Protein AF-A0A7S0KTK5-F1 (afdb_monomer)

InterPro domains:
  IPR011124 Zinc finger, CW-type [PF07496] (136-182)
  IPR011124 Zinc finger, CW-type [PS51050] (130-185)

Solvent-accessible surface area (backbone atoms only — not comparable to full-atom values): 16749 Å² total; per-residue (Å²): 133,89,77,90,85,87,87,89,84,83,90,84,90,80,82,86,79,80,79,78,78,79,83,75,78,86,77,76,83,81,70,89,66,76,78,82,83,73,85,75,95,77,82,82,89,86,84,88,82,85,88,84,92,83,88,90,84,85,90,85,88,86,90,82,88,86,80,90,82,85,91,82,82,88,77,86,80,80,80,77,79,76,81,81,74,80,76,79,74,75,75,79,78,74,73,97,71,73,81,73,75,75,76,82,78,50,70,66,56,54,51,50,43,58,69,69,52,69,98,60,87,64,39,32,91,79,52,35,73,60,24,52,52,46,37,75,46,59,21,65,49,93,89,57,59,46,58,40,81,42,35,30,78,55,53,78,64,65,46,100,86,59,86,46,45,33,70,74,45,85,52,82,80,44,25,39,79,85,39,68,62,89,64,57,68,74,56,49,53,51,36,54,52,44,18,51,54,47,51,52,54,50,53,54,49,51,51,51,53,52,53,50,54,50,52,57,48,51,51,52,52,53,52,50,51,52,53,51,49,52,53,35,51,54,32,46,75,70,74,40,79,61,73,77,83,132

Secondary structure (DSSP, 8-state):
-------------------PPPPPPP--------------S-------------------------------------------PPPP-PPPPP-----PPPPPPPHHHHHHHHHTS-SS---TTTTGGGGGGEEEEE---TTT--EEEEEHHHHTT--TTS---GGG---TTS-STTSPPSS-HHHHHHHHHHHHHHHHHHHHHHHHHHHHHHHHHHHHHHHHHHHHHHHHHHHHHTTPPPPPP-

Nearest PDB structures (foldseek):
  5yvx-assembly1_A  TM=9.697E-01  e=9.027E-05  Arabidopsis thaliana
  4z0o-assembly1_A-2  TM=8.965E-01  e=3.621E-04  Homo sapiens
  4o62-assembly1_B  TM=8.419E-01  e=4.108E-04  Homo sapiens
  4o62-assembly1_C  TM=8.448E-01  e=1.128E-03  Homo sapiens

Foldseek 3Di:
DDDDDDDDDDDDDDDPDDDDDDDDDDDDDPLLLPPPDDDDPDDDDDDDDDDDDDDDDDDDDDDDDDDDDDDDDDDDDPDDDDPDDPDPDDDPPDPPDDPPLPPDDDPVNQVVLLVPDDPAQDACVPCNLVNLQKGWDFQPPPVARAIDIGGSVVSSVPDPVDGDHLCVDPPPQRSHSPRDHRDDPVVNVNRSVSSVVRVVVVVVVVVVVVVVVVVVVVVVVVVVVVVLVVVQVVCVVVVHHGDDDD

pLDDT: mean 70.88, std 27.54, range [27.44, 98.56]

Sequence (246 aa):
EVAEDVGVASSGGVGVHRVDPPLAPGRLRDLHVLPRWTLDENDGLAAGDGAVGRPAAAFGAGATDASSFAPARDAPIDAFPLPLASDPSPPPASDPALCPPPPPLTVEEVDAAWAAMSARPMDASIDGLLAASESWVACDDASCGKWRRVPAVVALRISDAEPWFCSHSRDVRHDSCAAPQELCDDEIDRRVNAAAALQLRAAIEEGKIKRKRELDKAYRERKKARLAKERREARIAAGLPPDSPP

Mean predicted aligned error: 18.82 Å

Radius of gyration: 36.71 Å; Cα contacts (8 Å, |Δi|>4): 133; chains: 1; bounding box: 95×58×138 Å

Structure (mmCIF, N/CA/C/O backbone):
data_AF-A0A7S0KTK5-F1
#
_entry.id   AF-A0A7S0KTK5-F1
#
loop_
_atom_site.group_PDB
_atom_site.id
_atom_site.type_symbol
_atom_site.label_atom_id
_atom_site.label_alt_id
_atom_site.label_comp_id
_atom_site.label_asym_id
_atom_site.label_entity_id
_atom_site.label_seq_id
_atom_site.pdbx_PDB_ins_code
_atom_site.Cartn_x
_atom_site.Cartn_y
_atom_site.Cartn_z
_atom_site.occupancy
_atom_site.B_iso_or_equiv
_atom_site.auth_seq_id
_atom_site.auth_comp_id
_atom_site.auth_asym_id
_atom_site.auth_atom_id
_atom_site.pdbx_PDB_model_num
ATOM 1 N N . GLU A 1 1 ? -41.070 20.881 85.276 1.00 36.38 1 GLU A N 1
ATOM 2 C CA . GLU A 1 1 ? -39.596 20.902 85.323 1.00 36.38 1 GLU A CA 1
ATOM 3 C C . GLU A 1 1 ? -39.086 21.135 83.906 1.00 36.38 1 GLU A C 1
ATOM 5 O O . GLU A 1 1 ? -39.525 20.409 83.029 1.00 36.38 1 GLU A O 1
ATOM 10 N N . VAL A 1 2 ? -38.582 22.353 83.649 1.00 39.88 2 VAL A N 1
ATOM 11 C CA . VAL A 1 2 ? -37.204 22.668 83.173 1.00 39.88 2 VAL A CA 1
ATOM 12 C C . VAL A 1 2 ? -36.969 22.193 81.726 1.00 39.88 2 VAL A C 1
ATOM 14 O O . VAL A 1 2 ? -37.132 21.014 81.464 1.00 39.88 2 VAL A O 1
ATOM 17 N N . ALA A 1 3 ? -36.554 22.963 80.721 1.00 38.00 3 ALA A N 1
ATOM 18 C CA . ALA A 1 3 ? -36.285 24.379 80.457 1.00 38.00 3 ALA A CA 1
ATOM 19 C C . ALA A 1 3 ? -36.037 24.490 78.926 1.00 38.00 3 ALA A C 1
ATOM 21 O O . ALA A 1 3 ? -35.661 23.481 78.340 1.00 38.00 3 ALA A O 1
ATOM 22 N N . GLU A 1 4 ? -36.238 25.690 78.354 1.00 39.09 4 GLU A N 1
ATOM 23 C CA . GLU A 1 4 ? -35.404 26.359 77.314 1.00 39.09 4 GLU A CA 1
ATOM 24 C C . GLU A 1 4 ? -35.136 25.622 75.965 1.00 39.09 4 GLU A C 1
ATOM 26 O O . GLU A 1 4 ? -35.014 24.412 75.890 1.00 39.09 4 GLU A O 1
ATOM 31 N N . ASP A 1 5 ? -35.057 26.238 74.786 1.00 40.06 5 ASP A N 1
ATOM 32 C CA . ASP A 1 5 ? -34.687 27.599 74.406 1.00 40.06 5 ASP A CA 1
ATOM 33 C C . ASP A 1 5 ? -35.164 27.901 72.964 1.00 40.06 5 ASP A C 1
ATOM 35 O O . ASP A 1 5 ? -35.400 26.996 72.156 1.00 40.06 5 ASP A O 1
ATOM 39 N N . VAL A 1 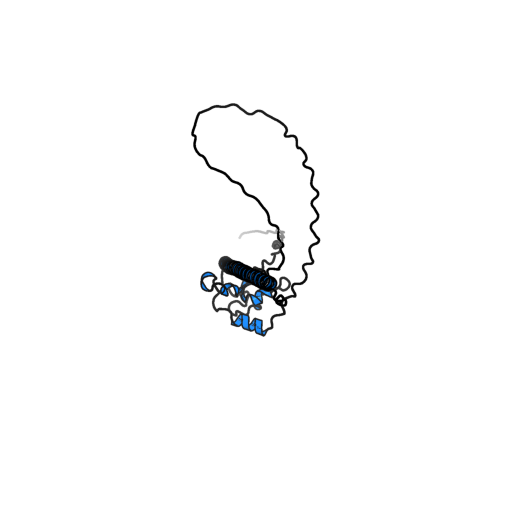6 ? -35.292 29.188 72.644 1.00 43.84 6 VAL A N 1
ATOM 40 C CA . VAL A 1 6 ? -35.653 29.755 71.335 1.00 43.84 6 VAL A CA 1
ATOM 41 C C . VAL A 1 6 ? -34.376 30.102 70.564 1.00 43.84 6 VAL A C 1
ATOM 43 O O . VAL A 1 6 ? -33.511 30.775 71.103 1.00 43.84 6 VAL A O 1
ATOM 46 N N . GLY A 1 7 ? -34.290 29.774 69.268 1.00 33.12 7 GLY A N 1
ATOM 47 C CA . GLY A 1 7 ? -33.161 30.209 68.433 1.00 33.12 7 GLY A CA 1
ATOM 48 C C . GLY A 1 7 ? -33.488 30.321 66.944 1.00 33.12 7 GLY A C 1
ATOM 49 O O . GLY A 1 7 ? -33.607 29.321 66.245 1.00 33.12 7 GLY A O 1
ATOM 50 N N . VAL A 1 8 ? -33.601 31.561 66.463 1.00 39.66 8 VAL A N 1
ATOM 51 C CA . VAL A 1 8 ? -33.711 31.974 65.052 1.00 39.66 8 VAL A CA 1
ATOM 52 C C . VAL A 1 8 ? -32.328 32.389 64.527 1.00 39.66 8 VAL A C 1
ATOM 54 O O . VAL A 1 8 ? -31.667 33.186 65.181 1.00 39.66 8 VAL A O 1
ATOM 57 N N . ALA A 1 9 ? -31.941 31.937 63.324 1.00 34.75 9 ALA A N 1
ATOM 58 C CA . ALA A 1 9 ? -31.014 32.595 62.373 1.00 34.75 9 ALA A CA 1
ATOM 59 C C . ALA A 1 9 ? -31.052 31.794 61.047 1.00 34.75 9 ALA A C 1
ATOM 61 O O . ALA A 1 9 ? -30.827 30.592 61.058 1.00 34.75 9 ALA A O 1
ATOM 62 N N . SER A 1 10 ? -31.598 32.283 59.931 1.00 31.16 10 SER A N 1
ATOM 63 C CA . SER A 1 10 ? -31.122 33.296 58.970 1.00 31.16 10 SER A CA 1
ATOM 64 C C . SER A 1 10 ? -29.873 32.924 58.148 1.00 31.16 10 SER A C 1
ATOM 66 O O . SER A 1 10 ? -28.764 32.867 58.667 1.00 31.16 10 SER A O 1
ATOM 68 N N . SER A 1 11 ? -30.095 32.898 56.822 1.00 32.22 11 SER A N 1
ATOM 69 C CA . SER A 1 11 ? -29.200 33.261 55.699 1.00 32.22 11 SER A CA 1
ATOM 70 C C . SER A 1 11 ? -27.989 32.384 55.333 1.00 32.22 11 SER A C 1
ATOM 72 O O . SER A 1 11 ? -27.085 32.171 56.128 1.00 32.22 11 SER A O 1
ATOM 74 N N . GLY A 1 12 ? -27.908 32.021 54.043 1.00 28.69 12 GLY A N 1
ATOM 75 C CA . GLY A 1 12 ? -26.659 31.608 53.391 1.00 28.69 12 GLY A CA 1
ATOM 76 C C . GLY A 1 12 ? -26.862 30.820 52.096 1.00 28.69 12 GLY A C 1
ATOM 77 O O . GLY A 1 12 ? -26.849 29.596 52.114 1.00 28.69 12 GLY A O 1
ATOM 78 N N . GLY A 1 13 ? -27.051 31.512 50.969 1.00 31.92 13 GLY A N 1
ATOM 79 C CA . GLY A 1 13 ? -26.968 30.904 49.640 1.00 31.92 13 GLY A CA 1
ATOM 80 C C . GLY A 1 13 ? -25.515 30.712 49.196 1.00 31.92 13 GLY A C 1
ATOM 81 O O . GLY A 1 13 ? -24.699 31.607 49.385 1.00 31.92 13 GLY A O 1
ATOM 82 N N . VAL A 1 14 ? -25.218 29.569 48.573 1.00 32.88 14 VAL A N 1
ATOM 83 C CA . VAL A 1 14 ? -24.014 29.295 47.765 1.00 32.88 14 VAL A CA 1
ATOM 84 C C . VAL A 1 14 ? -24.488 28.299 46.694 1.00 32.88 14 VAL A C 1
ATOM 86 O O . VAL A 1 14 ? -24.950 27.215 47.022 1.00 32.88 14 VAL A O 1
ATOM 89 N N . GLY A 1 15 ? -24.653 28.673 45.426 1.00 27.75 15 GLY A N 1
ATOM 90 C CA . GLY A 1 15 ? -23.550 28.929 44.505 1.00 27.75 15 GLY A CA 1
ATOM 91 C C . GLY A 1 15 ? -23.153 27.620 43.813 1.00 27.75 15 GLY A C 1
ATOM 92 O O . GLY A 1 15 ? -22.132 27.032 44.151 1.00 27.75 15 GLY A O 1
ATOM 93 N N . VAL A 1 16 ? -23.979 27.129 42.878 1.00 32.19 16 VAL A N 1
ATOM 94 C CA . VAL A 1 16 ? -23.639 25.961 42.047 1.00 32.19 16 VAL A CA 1
ATOM 95 C C . VAL A 1 16 ? -22.608 26.418 41.016 1.00 32.19 16 VAL A C 1
ATOM 97 O O . VAL A 1 16 ? -22.958 26.993 39.987 1.00 32.19 16 VAL A O 1
ATOM 100 N N . HIS A 1 17 ? -21.325 26.218 41.311 1.00 27.44 17 HIS A N 1
ATOM 101 C CA . HIS A 1 17 ? -20.261 26.437 40.340 1.00 27.44 17 HIS A CA 1
ATOM 102 C C . HIS A 1 17 ? -20.316 25.332 39.282 1.00 27.44 17 HIS A C 1
ATOM 104 O O . HIS A 1 17 ? -19.919 24.191 39.509 1.00 27.44 17 HIS A O 1
ATOM 110 N N . ARG A 1 18 ? -20.846 25.698 38.114 1.00 28.48 18 ARG A N 1
ATOM 111 C CA . ARG A 1 18 ? -20.689 24.972 36.856 1.00 28.48 18 ARG A CA 1
ATOM 112 C C . ARG A 1 18 ? -19.203 25.032 36.500 1.00 28.48 18 ARG A C 1
ATOM 114 O O . ARG A 1 18 ? -18.680 26.109 36.234 1.00 28.48 18 ARG A O 1
ATOM 121 N N . VAL A 1 19 ? -18.514 23.900 36.586 1.00 31.03 19 VAL A N 1
ATOM 122 C CA . VAL A 1 19 ? -17.146 23.773 36.080 1.00 31.03 19 VAL A CA 1
ATOM 123 C C . VAL A 1 19 ? -17.278 23.364 34.620 1.00 31.03 19 VAL A C 1
ATOM 125 O O . VAL A 1 19 ? -17.630 22.223 34.327 1.00 31.03 19 VAL A O 1
ATOM 128 N N . ASP A 1 20 ? -17.078 24.317 33.714 1.00 29.95 20 ASP A N 1
ATOM 129 C CA . ASP A 1 20 ? -16.944 24.019 32.291 1.00 29.95 20 ASP A CA 1
ATOM 130 C C . ASP A 1 20 ? -15.650 23.210 32.073 1.00 29.95 20 ASP A C 1
ATOM 132 O O . ASP A 1 20 ? -14.589 23.613 32.565 1.00 29.95 20 ASP A O 1
ATOM 136 N N . PRO A 1 21 ? -15.694 22.062 31.372 1.00 35.09 21 PRO A N 1
ATOM 137 C CA . PRO A 1 21 ? -14.482 21.349 31.001 1.00 35.09 21 PRO A CA 1
ATOM 138 C C . PRO A 1 21 ? -13.695 22.157 29.952 1.00 35.09 21 PRO A C 1
ATOM 140 O O . PRO A 1 21 ? -14.299 22.789 29.080 1.00 35.09 21 PRO A O 1
ATOM 143 N N . PRO A 1 22 ? -12.351 22.150 30.010 1.00 31.52 22 PRO A N 1
ATOM 144 C CA . PRO A 1 22 ? -11.533 22.912 29.078 1.00 31.52 22 PRO A CA 1
ATOM 145 C C . PRO A 1 22 ? -11.713 22.390 27.649 1.00 31.52 22 PRO A C 1
ATOM 147 O O . PRO A 1 22 ? -11.728 21.180 27.417 1.00 31.52 22 PRO A O 1
ATOM 150 N N . LEU A 1 23 ? -11.832 23.328 26.701 1.00 31.72 23 LEU A N 1
ATOM 151 C CA . LEU A 1 23 ? -11.852 23.062 25.264 1.00 31.72 23 LEU A CA 1
ATOM 152 C C . LEU A 1 23 ? -10.706 22.114 24.891 1.00 31.72 23 LEU A C 1
ATOM 154 O O . LEU A 1 23 ? -9.533 22.429 25.100 1.00 31.72 23 LEU A O 1
ATOM 158 N N . ALA A 1 24 ? -11.058 20.969 24.310 1.00 33.06 24 ALA A N 1
ATOM 159 C CA . ALA A 1 24 ? -10.089 20.071 23.708 1.00 33.06 24 ALA A CA 1
ATOM 160 C C . ALA A 1 24 ? -9.406 20.785 22.523 1.00 33.06 24 ALA A C 1
ATOM 162 O O . ALA A 1 24 ? -10.107 21.325 21.661 1.00 33.06 24 ALA A O 1
ATOM 163 N N . PRO A 1 25 ? -8.063 20.806 22.448 1.00 33.03 25 PRO A N 1
ATOM 164 C CA . PRO A 1 25 ? -7.370 21.283 21.261 1.00 33.03 25 PRO A CA 1
ATOM 165 C C . PRO A 1 25 ? -7.683 20.342 20.093 1.00 33.03 25 PRO A C 1
ATOM 167 O O . PRO A 1 25 ? -7.664 19.119 20.252 1.00 33.03 25 PRO A O 1
ATOM 170 N N . GLY A 1 26 ? -8.006 20.924 18.935 1.00 33.19 26 GLY A N 1
ATOM 171 C CA . GLY A 1 26 ? -8.347 20.189 17.720 1.00 33.19 26 GLY A CA 1
ATOM 172 C C . GLY A 1 26 ? -7.295 19.129 17.400 1.00 33.19 26 GLY A C 1
ATOM 173 O O . GLY A 1 26 ? -6.128 19.455 17.184 1.00 33.19 26 GLY A O 1
ATOM 174 N N . ARG A 1 27 ? -7.712 17.858 17.399 1.00 38.88 27 ARG A N 1
ATOM 175 C CA . ARG A 1 27 ? -6.884 16.751 16.920 1.00 38.88 27 ARG A CA 1
ATOM 176 C C . ARG A 1 27 ? -6.901 16.774 15.403 1.00 38.88 27 ARG A C 1
ATOM 178 O O . ARG A 1 27 ? -7.939 16.557 14.784 1.00 38.88 27 ARG A O 1
ATOM 185 N N . LEU A 1 28 ? -5.738 17.063 14.838 1.00 32.09 28 LEU A N 1
ATOM 186 C CA . LEU A 1 28 ? -5.436 16.808 13.442 1.00 32.09 28 LEU A CA 1
ATOM 187 C C . LEU A 1 28 ? -5.564 15.292 13.212 1.00 32.09 28 LEU A C 1
ATOM 189 O O . LEU A 1 28 ? -5.069 14.500 14.015 1.00 32.09 28 LEU A O 1
ATOM 193 N N . ARG A 1 29 ? -6.300 14.902 12.169 1.00 46.72 29 ARG A N 1
ATOM 194 C CA . ARG A 1 29 ? -6.479 13.509 11.755 1.00 46.72 29 ARG A CA 1
ATOM 195 C C . ARG A 1 29 ? -5.138 12.984 11.237 1.00 46.72 29 ARG A C 1
ATOM 197 O O . ARG A 1 29 ? -4.802 13.207 10.082 1.00 46.72 29 ARG A O 1
ATOM 204 N N . ASP A 1 30 ? -4.374 12.287 12.072 1.00 37.03 30 ASP A N 1
ATOM 205 C CA . ASP A 1 30 ? -3.248 11.481 11.593 1.00 37.03 30 ASP A CA 1
ATOM 206 C C . ASP A 1 30 ? -3.802 10.157 11.052 1.00 37.03 30 ASP A C 1
ATOM 208 O O . ASP A 1 30 ? -3.740 9.096 11.676 1.00 37.03 30 ASP A O 1
ATOM 212 N N . LEU A 1 31 ? -4.404 10.228 9.862 1.00 42.44 31 LEU A N 1
ATOM 213 C CA . LEU A 1 31 ? -4.537 9.059 9.007 1.00 42.44 31 LEU A CA 1
ATOM 214 C C . LEU A 1 31 ? -3.111 8.580 8.712 1.00 42.44 31 LEU A C 1
ATOM 216 O O . LEU A 1 31 ? -2.414 9.162 7.883 1.00 42.44 31 LEU A O 1
ATOM 220 N N . HIS A 1 32 ? -2.669 7.492 9.346 1.00 46.12 32 HIS A N 1
ATOM 221 C CA . HIS A 1 32 ? -1.477 6.753 8.916 1.00 46.12 32 HIS A CA 1
ATOM 222 C C . HIS A 1 32 ? -1.769 5.991 7.610 1.00 46.12 32 HIS A C 1
ATOM 224 O O . HIS A 1 32 ? -1.594 4.780 7.498 1.00 46.12 32 HIS A O 1
ATOM 230 N N . VAL A 1 33 ? -2.251 6.716 6.603 1.00 40.94 33 VAL A N 1
ATOM 231 C CA . VAL A 1 33 ? -2.352 6.278 5.220 1.00 40.94 33 VAL A CA 1
ATOM 232 C C . VAL A 1 33 ? -1.059 6.726 4.568 1.00 40.94 33 VAL A C 1
ATOM 234 O O . VAL A 1 33 ? -0.880 7.895 4.230 1.00 40.94 33 VAL A O 1
ATOM 237 N N . LEU A 1 34 ? -0.114 5.800 4.423 1.00 41.22 34 LEU A N 1
ATOM 238 C CA . LEU A 1 34 ? 1.069 6.104 3.636 1.00 41.22 34 LEU A CA 1
ATOM 239 C C . LEU A 1 34 ? 0.647 6.394 2.190 1.00 41.22 34 LEU A C 1
ATOM 241 O O . LEU A 1 34 ? -0.042 5.566 1.582 1.00 41.22 34 LEU A O 1
ATOM 245 N N . PRO A 1 35 ? 1.071 7.527 1.606 1.00 33.78 35 PRO A N 1
ATOM 246 C CA . PRO A 1 35 ? 0.848 7.772 0.197 1.00 33.78 35 PRO A CA 1
ATOM 247 C C . PRO A 1 35 ? 1.560 6.682 -0.604 1.00 33.78 35 PRO A C 1
ATOM 249 O O . PRO A 1 35 ? 2.745 6.397 -0.411 1.00 33.78 35 PRO A O 1
ATOM 252 N N . ARG A 1 36 ? 0.824 6.050 -1.520 1.00 33.69 36 ARG A N 1
ATOM 253 C CA . ARG A 1 36 ? 1.414 5.172 -2.525 1.00 33.69 36 ARG A CA 1
ATOM 254 C C . ARG A 1 36 ? 2.250 6.044 -3.455 1.00 33.69 36 ARG A C 1
ATOM 256 O O . ARG A 1 36 ? 1.704 6.698 -4.334 1.00 33.69 36 ARG A O 1
ATOM 263 N N . TRP A 1 37 ? 3.561 6.072 -3.236 1.00 34.91 37 TRP A N 1
ATOM 264 C CA . TRP A 1 37 ? 4.504 6.801 -4.079 1.00 34.91 37 TRP A CA 1
ATOM 265 C C . TRP A 1 37 ? 4.462 6.232 -5.502 1.00 34.91 37 TRP A C 1
ATOM 267 O O . TRP A 1 37 ? 5.010 5.164 -5.778 1.00 34.91 37 TRP A O 1
ATOM 277 N N . THR A 1 38 ? 3.794 6.928 -6.417 1.00 39.19 38 THR A N 1
ATOM 278 C CA . THR A 1 38 ? 4.007 6.756 -7.853 1.00 39.19 38 THR A CA 1
ATOM 279 C C . THR A 1 38 ? 5.211 7.609 -8.223 1.00 39.19 38 THR A C 1
ATOM 281 O O . THR A 1 38 ? 5.161 8.827 -8.097 1.00 39.19 38 THR A O 1
ATOM 284 N N . LEU A 1 39 ? 6.320 6.972 -8.612 1.00 38.09 39 LEU A N 1
ATOM 285 C CA . LEU A 1 39 ? 7.455 7.690 -9.190 1.00 38.09 39 LEU A CA 1
ATOM 286 C C . LEU A 1 39 ? 6.991 8.351 -10.494 1.00 38.09 39 LEU A C 1
ATOM 288 O O . LEU A 1 39 ? 6.743 7.644 -11.472 1.00 38.09 39 LEU A O 1
ATOM 292 N N . ASP A 1 40 ? 6.895 9.677 -10.489 1.00 32.56 40 ASP A N 1
ATOM 293 C CA . ASP A 1 40 ? 6.829 10.479 -11.704 1.00 32.56 40 ASP A CA 1
ATOM 294 C C . ASP A 1 40 ? 8.200 10.486 -12.395 1.00 32.56 40 ASP A C 1
ATOM 296 O O . ASP A 1 40 ? 9.259 10.568 -11.765 1.00 32.56 40 ASP A O 1
ATOM 300 N N . GLU A 1 41 ? 8.170 10.344 -13.716 1.00 45.31 41 GLU A N 1
ATOM 301 C CA . GLU A 1 41 ? 9.329 10.358 -14.600 1.00 45.31 41 GLU A CA 1
ATOM 302 C C . GLU A 1 41 ? 9.746 11.804 -14.885 1.00 45.31 41 GLU A C 1
ATOM 304 O O . GLU A 1 41 ? 9.413 12.349 -15.931 1.00 45.31 41 GLU A O 1
ATOM 309 N N . ASN A 1 42 ? 10.500 12.440 -13.989 1.00 46.66 42 ASN A N 1
ATOM 310 C CA . ASN A 1 42 ? 11.406 13.509 -14.405 1.00 46.66 42 ASN A CA 1
ATOM 311 C C . ASN A 1 42 ? 12.393 13.852 -13.296 1.00 46.66 42 ASN A C 1
ATOM 313 O O . ASN A 1 42 ? 12.009 14.458 -12.310 1.00 46.66 42 ASN A O 1
ATOM 317 N N . ASP A 1 43 ? 13.664 13.512 -13.494 1.00 38.28 43 ASP A N 1
ATOM 318 C CA . ASP A 1 43 ? 14.748 14.364 -13.015 1.00 38.28 43 ASP A CA 1
ATOM 319 C C . ASP A 1 43 ? 15.969 14.179 -13.910 1.00 38.28 43 ASP A C 1
ATOM 321 O O . ASP A 1 43 ? 16.575 13.106 -14.025 1.00 38.28 43 ASP A O 1
ATOM 325 N N . GLY A 1 44 ? 16.257 15.264 -14.621 1.00 34.50 44 GLY A N 1
ATOM 326 C CA . GLY A 1 44 ? 17.357 15.397 -15.547 1.00 34.50 44 GLY A CA 1
ATOM 327 C C . GLY A 1 44 ? 18.702 15.497 -14.834 1.00 34.50 44 GLY A C 1
ATOM 328 O O . GLY A 1 44 ? 18.868 16.157 -13.816 1.00 34.50 44 GLY A O 1
ATOM 329 N N . LEU A 1 45 ? 19.663 14.818 -15.450 1.00 40.00 45 LEU A N 1
ATOM 330 C CA . LEU A 1 45 ? 21.106 15.033 -15.438 1.00 40.00 45 LEU A CA 1
ATOM 331 C C . LEU A 1 45 ? 21.639 16.314 -14.761 1.00 40.00 45 LEU A C 1
ATOM 333 O O . LEU A 1 45 ? 21.424 17.419 -15.251 1.00 40.00 45 LEU A O 1
ATOM 337 N N . ALA A 1 46 ? 22.572 16.122 -13.827 1.00 34.53 46 ALA A N 1
ATOM 338 C CA . ALA A 1 46 ? 23.815 16.892 -13.796 1.00 34.53 46 ALA A CA 1
ATOM 339 C C . ALA A 1 46 ? 24.971 15.985 -13.340 1.00 34.53 46 ALA A C 1
ATOM 341 O O . ALA A 1 46 ? 24.902 15.329 -12.303 1.00 34.53 46 ALA A O 1
ATOM 342 N N . ALA A 1 47 ? 26.007 15.912 -14.172 1.00 35.34 47 ALA A N 1
ATOM 343 C CA . ALA A 1 47 ? 27.229 15.144 -13.979 1.00 35.34 47 ALA A CA 1
ATOM 344 C C . ALA A 1 47 ? 28.431 16.088 -13.807 1.00 35.34 47 ALA A C 1
ATOM 346 O O . ALA A 1 47 ? 28.414 17.194 -14.346 1.00 35.34 47 ALA A O 1
ATOM 347 N N . GLY A 1 48 ? 29.480 15.580 -13.150 1.00 33.31 48 GLY A N 1
ATOM 348 C CA . GLY A 1 48 ? 30.847 16.128 -13.103 1.00 33.31 48 GLY A CA 1
ATOM 349 C C . GLY A 1 48 ? 31.220 16.685 -11.723 1.00 33.31 48 GLY A C 1
ATOM 350 O O . GLY A 1 48 ? 30.392 17.302 -11.070 1.00 33.31 48 GLY A O 1
ATOM 351 N N . ASP A 1 49 ? 32.424 16.528 -11.176 1.00 34.28 49 ASP A N 1
ATOM 352 C CA . ASP A 1 49 ? 33.667 15.883 -11.610 1.00 34.28 49 ASP A CA 1
ATOM 353 C C . ASP A 1 49 ? 34.645 15.885 -10.408 1.00 34.28 49 ASP A C 1
ATOM 355 O O . ASP A 1 49 ? 34.543 16.744 -9.534 1.00 34.28 49 ASP A O 1
ATOM 359 N N . GLY A 1 50 ? 35.655 15.004 -10.422 1.00 30.38 50 GLY A N 1
ATOM 360 C CA . GLY A 1 50 ? 37.004 15.374 -9.951 1.00 30.38 50 GLY A CA 1
ATOM 361 C C . GLY A 1 50 ? 37.508 14.880 -8.581 1.00 30.38 50 GLY A C 1
ATOM 362 O O . GLY A 1 50 ? 37.024 15.267 -7.528 1.00 30.38 50 GLY A O 1
ATOM 363 N N . ALA A 1 51 ? 38.577 14.076 -8.638 1.00 32.75 51 ALA A N 1
ATOM 364 C CA . ALA A 1 51 ? 39.436 13.544 -7.564 1.00 32.75 51 ALA A CA 1
ATOM 365 C C . ALA A 1 51 ? 40.174 14.638 -6.737 1.00 32.75 51 ALA A C 1
ATOM 367 O O . ALA A 1 51 ? 40.206 15.789 -7.149 1.00 32.75 51 ALA A O 1
ATOM 368 N N . VAL A 1 52 ? 40.776 14.390 -5.557 1.00 34.69 52 VAL A N 1
ATOM 369 C CA . VAL A 1 52 ? 42.122 13.801 -5.287 1.00 34.69 52 VAL A CA 1
ATOM 370 C C . VAL A 1 52 ? 42.279 13.704 -3.741 1.00 34.69 52 VAL A C 1
ATOM 372 O O . VAL A 1 52 ? 41.951 14.649 -3.038 1.00 34.69 52 VAL A O 1
ATOM 375 N N . GLY A 1 53 ? 42.596 12.550 -3.133 1.00 29.91 53 GLY A N 1
ATOM 376 C CA . GLY A 1 53 ? 43.949 12.153 -2.689 1.00 29.91 53 GLY A CA 1
ATOM 377 C C . GLY A 1 53 ? 44.388 12.709 -1.311 1.00 29.91 53 GLY A C 1
ATOM 378 O O . GLY A 1 53 ? 44.780 13.864 -1.206 1.00 29.91 53 GLY A O 1
ATOM 379 N N . ARG A 1 54 ? 44.414 11.869 -0.260 1.00 33.53 54 ARG A N 1
ATOM 380 C CA . ARG A 1 54 ? 45.108 12.118 1.029 1.00 33.53 54 ARG A CA 1
ATOM 381 C C . ARG A 1 54 ? 46.007 10.922 1.366 1.00 33.53 54 ARG A C 1
ATOM 383 O O . ARG A 1 54 ? 45.493 9.804 1.353 1.00 33.53 54 ARG A O 1
ATOM 390 N N . PRO A 1 55 ? 47.283 11.118 1.738 1.00 40.56 55 PRO A N 1
ATOM 391 C CA . PRO A 1 55 ? 48.044 10.103 2.454 1.00 40.56 55 PRO A CA 1
ATOM 392 C C . PRO A 1 55 ? 48.099 10.373 3.967 1.00 40.56 55 PRO A C 1
ATOM 394 O O . PRO A 1 55 ? 47.903 11.492 4.444 1.00 40.56 55 PRO A O 1
ATOM 397 N N . ALA A 1 56 ? 48.354 9.293 4.702 1.00 33.19 56 ALA A N 1
ATOM 398 C CA . ALA A 1 56 ? 48.454 9.199 6.152 1.00 33.19 56 ALA A CA 1
ATOM 399 C C . ALA A 1 56 ? 49.911 9.280 6.653 1.00 33.19 56 ALA A C 1
ATOM 401 O O . ALA A 1 56 ? 50.808 8.791 5.974 1.00 33.19 56 ALA A O 1
ATOM 402 N N . ALA A 1 57 ? 50.106 9.819 7.862 1.00 31.47 57 ALA A N 1
ATOM 403 C CA . ALA A 1 57 ? 51.154 9.512 8.860 1.00 31.47 57 ALA A CA 1
ATOM 404 C C . ALA A 1 57 ? 50.863 10.412 10.092 1.00 31.47 57 ALA A C 1
ATOM 406 O O . ALA A 1 57 ? 50.531 11.574 9.891 1.00 31.47 57 ALA A O 1
ATOM 407 N N . ALA A 1 58 ? 50.757 10.001 11.362 1.00 30.36 58 ALA A N 1
ATOM 408 C CA . ALA A 1 58 ? 51.481 9.069 12.234 1.00 30.36 58 ALA A CA 1
ATOM 409 C C . ALA A 1 58 ? 52.492 9.785 13.172 1.00 30.36 58 ALA A C 1
ATOM 411 O O . ALA A 1 58 ? 53.440 10.403 12.708 1.00 30.36 58 ALA A O 1
ATOM 412 N N . PHE A 1 59 ? 52.266 9.578 14.482 1.00 28.36 59 PHE A N 1
ATOM 413 C CA . PHE A 1 59 ? 53.152 9.689 15.662 1.00 28.36 59 PHE A CA 1
ATOM 414 C C . PHE A 1 59 ? 53.641 11.048 16.205 1.00 28.36 59 PHE A C 1
ATOM 416 O O . PHE A 1 59 ? 54.183 11.877 15.489 1.00 28.36 59 PHE A O 1
ATOM 423 N N . GLY A 1 60 ? 53.596 11.165 17.546 1.00 28.84 60 GLY A N 1
ATOM 424 C CA . GLY A 1 60 ? 54.530 11.992 18.323 1.00 28.84 60 GLY A CA 1
ATOM 425 C C . GLY A 1 60 ? 53.983 12.538 19.645 1.00 28.84 60 GLY A C 1
ATOM 426 O O . GLY A 1 60 ? 53.300 13.551 19.650 1.00 28.84 60 GLY A O 1
ATOM 427 N N . ALA A 1 61 ? 54.303 11.874 20.758 1.00 32.41 61 ALA A N 1
ATOM 428 C CA . ALA A 1 61 ? 53.983 12.263 22.133 1.00 32.41 61 ALA A CA 1
ATOM 429 C C . ALA A 1 61 ? 54.822 13.453 22.651 1.00 32.41 61 ALA A C 1
ATOM 431 O O . ALA A 1 61 ? 55.934 13.676 22.179 1.00 32.41 61 ALA A O 1
ATOM 432 N N . GLY A 1 62 ? 54.341 14.134 23.697 1.00 29.12 62 GLY A N 1
ATOM 433 C CA . GLY A 1 62 ? 55.153 15.054 24.501 1.00 29.12 62 GLY A CA 1
ATOM 434 C C . GLY A 1 62 ? 54.328 15.870 25.495 1.00 29.12 62 GLY A C 1
ATOM 435 O O . GLY A 1 62 ? 53.649 16.812 25.107 1.00 29.12 62 GLY A O 1
ATOM 436 N N . ALA A 1 63 ? 54.384 15.490 26.771 1.00 34.88 63 ALA A N 1
ATOM 437 C CA . ALA A 1 63 ? 53.804 16.209 27.901 1.00 34.88 63 ALA A CA 1
ATOM 438 C C . ALA A 1 63 ? 54.844 17.138 28.548 1.00 34.88 63 ALA A C 1
ATOM 440 O O . ALA A 1 63 ? 55.962 16.682 28.755 1.00 34.88 63 ALA A O 1
ATOM 441 N N . THR A 1 64 ? 54.445 18.359 28.925 1.00 36.53 64 THR A N 1
ATOM 442 C CA . THR A 1 64 ? 54.952 19.199 30.044 1.00 36.53 64 THR A CA 1
ATOM 443 C C . THR A 1 64 ? 53.945 20.349 30.213 1.00 36.53 64 THR A C 1
ATOM 445 O O . THR A 1 64 ? 53.630 21.009 29.229 1.00 36.53 64 THR A O 1
ATOM 448 N N . ASP A 1 65 ? 53.201 20.440 31.312 1.00 31.44 65 ASP A N 1
ATOM 449 C CA . ASP A 1 65 ? 53.526 21.097 32.594 1.00 31.44 65 ASP A CA 1
ATOM 450 C C . ASP A 1 65 ? 53.163 22.602 32.642 1.00 31.44 65 ASP A C 1
ATOM 452 O O . ASP A 1 65 ? 53.036 23.283 31.631 1.00 31.44 65 ASP A O 1
ATOM 456 N N . ALA A 1 66 ? 52.867 23.031 33.863 1.00 34.00 66 ALA A N 1
ATOM 457 C CA . ALA A 1 66 ? 51.937 24.030 34.349 1.00 34.00 66 ALA A CA 1
ATOM 458 C C . ALA A 1 66 ? 52.236 25.515 34.074 1.00 34.00 66 ALA A C 1
ATOM 460 O O . ALA A 1 66 ? 53.377 25.960 34.044 1.00 34.00 66 ALA A O 1
ATOM 461 N N . SER A 1 67 ? 51.161 26.315 34.099 1.00 34.91 67 SER A N 1
ATOM 462 C CA . SER A 1 67 ? 50.876 27.300 35.166 1.00 34.91 67 SER A CA 1
ATOM 463 C C . SER A 1 67 ? 50.306 28.628 34.638 1.00 34.91 67 SER A C 1
ATOM 465 O O . SER A 1 67 ? 50.884 29.285 33.781 1.00 34.91 67 SER A O 1
ATOM 467 N N . SER A 1 68 ? 49.148 28.982 35.204 1.00 41.69 68 SER A N 1
ATOM 468 C CA . SER A 1 68 ? 48.489 30.289 35.360 1.00 41.69 68 SER A CA 1
ATOM 469 C C . SER A 1 68 ? 49.011 31.530 34.618 1.00 41.69 68 SER A C 1
ATOM 471 O O . SER A 1 68 ? 50.077 32.040 34.946 1.00 41.69 68 SER A O 1
ATOM 473 N N . PHE A 1 69 ? 48.124 32.180 33.848 1.00 32.91 69 PHE A N 1
ATOM 474 C CA . PHE A 1 69 ? 47.881 33.629 33.965 1.00 32.91 69 PHE A CA 1
ATOM 475 C C . PHE A 1 69 ? 46.487 34.019 33.421 1.00 32.91 69 PHE A C 1
ATOM 477 O O . PHE A 1 69 ? 45.960 33.383 32.514 1.00 32.91 69 PHE A O 1
ATOM 484 N N . ALA A 1 70 ? 45.875 35.022 34.050 1.00 41.62 70 ALA A N 1
ATOM 485 C CA . ALA A 1 70 ? 44.466 35.432 33.962 1.00 41.62 70 ALA A CA 1
ATOM 486 C C . ALA A 1 70 ? 44.087 36.189 32.649 1.00 41.62 70 ALA A C 1
ATOM 488 O O . ALA A 1 70 ? 44.970 36.476 31.840 1.00 41.62 70 ALA A O 1
ATOM 489 N N . PRO A 1 71 ? 42.794 36.523 32.412 1.00 43.84 71 PRO A N 1
ATOM 490 C CA . PRO A 1 71 ? 42.258 36.887 31.097 1.00 43.84 71 PRO A CA 1
ATOM 491 C C . PRO A 1 71 ? 42.402 38.383 30.756 1.00 43.84 71 PRO A C 1
ATOM 493 O O . PRO A 1 71 ? 42.111 39.251 31.578 1.00 43.84 71 PRO A O 1
ATOM 496 N N . ALA A 1 72 ? 42.764 38.685 29.507 1.00 36.78 72 ALA A N 1
ATOM 497 C CA . ALA A 1 72 ? 42.644 40.010 28.885 1.00 36.78 72 ALA A CA 1
ATOM 498 C C . ALA A 1 72 ? 41.596 39.898 27.758 1.00 36.78 72 ALA A C 1
ATOM 500 O O . ALA A 1 72 ? 41.758 39.087 26.854 1.00 36.78 72 ALA A O 1
ATOM 501 N N . ARG A 1 73 ? 40.377 40.418 27.946 1.00 38.72 73 ARG A N 1
ATOM 502 C CA . ARG A 1 73 ? 39.911 41.770 27.571 1.00 38.72 73 ARG A CA 1
ATOM 503 C C . ARG A 1 73 ? 40.061 42.088 26.075 1.00 38.72 73 ARG A C 1
ATOM 505 O O . ARG A 1 73 ? 41.156 42.354 25.602 1.00 38.72 73 ARG A O 1
ATOM 512 N N . ASP A 1 74 ? 38.896 42.095 25.426 1.00 41.50 74 ASP A N 1
ATOM 513 C CA . ASP A 1 74 ? 38.423 42.993 24.366 1.00 41.50 74 ASP A CA 1
ATOM 514 C C . ASP A 1 74 ? 39.298 43.211 23.120 1.00 41.50 74 ASP A C 1
ATOM 516 O O . ASP A 1 74 ? 40.170 44.076 23.082 1.00 41.50 74 ASP A O 1
ATOM 520 N N . ALA A 1 75 ? 38.916 42.535 22.031 1.00 39.81 75 ALA A N 1
ATOM 521 C CA . ALA A 1 75 ? 39.078 43.049 20.673 1.00 39.81 75 ALA A CA 1
ATOM 522 C C . ALA A 1 75 ? 37.741 42.886 19.916 1.00 39.81 75 ALA A C 1
ATOM 524 O O . ALA A 1 75 ? 37.188 41.782 19.908 1.00 39.81 75 ALA A O 1
ATOM 525 N N . PRO A 1 76 ? 37.185 43.957 19.318 1.00 43.00 76 PRO A N 1
ATOM 526 C CA . PRO A 1 76 ? 35.928 43.891 18.588 1.00 43.00 76 PRO A CA 1
ATOM 527 C C . PRO A 1 76 ? 36.156 43.180 17.254 1.00 43.00 76 PRO A C 1
ATOM 529 O O . PRO A 1 76 ? 37.030 43.556 16.475 1.00 43.00 76 PRO A O 1
ATOM 532 N N . ILE A 1 77 ? 35.374 42.135 16.993 1.00 46.72 77 ILE A N 1
ATOM 533 C CA . ILE A 1 77 ? 35.325 41.523 15.668 1.00 46.72 77 ILE A CA 1
ATOM 534 C C . ILE A 1 77 ? 34.508 42.474 14.796 1.00 46.72 77 ILE A C 1
ATOM 536 O O . ILE A 1 77 ? 33.289 42.560 14.945 1.00 46.72 77 ILE A O 1
ATOM 540 N N . ASP A 1 78 ? 35.196 43.217 13.932 1.00 43.28 78 ASP A N 1
ATOM 541 C CA . ASP A 1 78 ? 34.576 44.006 12.874 1.00 43.28 78 ASP A CA 1
ATOM 542 C C . ASP A 1 78 ? 33.673 43.097 12.034 1.00 43.28 78 ASP A C 1
ATOM 544 O O . ASP A 1 78 ? 34.119 42.194 11.319 1.00 43.28 78 ASP A O 1
ATOM 548 N N . ALA A 1 79 ? 32.370 43.333 12.160 1.00 44.91 79 ALA A N 1
ATOM 549 C CA . ALA A 1 79 ? 31.343 42.711 11.352 1.00 44.91 79 ALA A CA 1
ATOM 550 C C . ALA A 1 79 ? 31.447 43.258 9.924 1.00 44.91 79 ALA A C 1
ATOM 552 O O . ALA A 1 79 ? 30.887 44.303 9.601 1.00 44.91 79 ALA A O 1
ATOM 553 N N . PHE A 1 80 ? 32.161 42.543 9.056 1.00 42.00 80 PHE A N 1
ATOM 554 C CA . PHE A 1 80 ? 32.024 42.721 7.615 1.00 42.00 80 PHE A CA 1
ATOM 555 C C . PHE A 1 80 ? 30.624 42.243 7.192 1.00 42.00 80 PHE A C 1
ATOM 557 O O . PHE A 1 80 ? 30.319 41.059 7.361 1.00 42.00 80 PHE A O 1
ATOM 564 N N . PRO A 1 81 ? 29.757 43.113 6.641 1.00 48.62 81 PRO A N 1
ATOM 565 C CA . PRO A 1 81 ? 28.468 42.681 6.132 1.00 48.62 81 PRO A CA 1
ATOM 566 C C . PRO A 1 81 ? 28.696 41.970 4.796 1.00 48.62 81 PRO A C 1
ATOM 568 O O . PRO A 1 81 ? 29.051 42.591 3.794 1.00 48.62 81 PRO A O 1
ATOM 571 N N . LEU A 1 82 ? 28.503 40.651 4.779 1.00 50.47 82 LEU A N 1
ATOM 572 C CA . LEU A 1 82 ? 28.359 39.920 3.524 1.00 50.47 82 LEU A CA 1
ATOM 573 C C . LEU A 1 82 ? 27.100 40.443 2.810 1.00 50.47 82 LEU A C 1
ATOM 575 O O . LEU A 1 82 ? 26.054 40.572 3.453 1.00 50.47 82 LEU A O 1
ATOM 579 N N . PRO A 1 83 ? 27.174 40.773 1.509 1.00 48.28 83 PRO A N 1
ATOM 580 C CA . PRO A 1 83 ? 26.020 41.263 0.775 1.00 48.28 83 PRO A CA 1
ATOM 581 C C . PRO A 1 83 ? 24.958 40.164 0.726 1.00 48.28 83 PRO A C 1
ATOM 583 O O . PRO A 1 83 ? 25.215 39.049 0.272 1.00 48.28 83 PRO A O 1
ATOM 586 N N . LEU A 1 84 ? 23.770 40.504 1.223 1.00 54.69 84 LEU A N 1
ATOM 587 C CA . LEU A 1 84 ? 22.565 39.690 1.177 1.00 54.69 84 LEU A CA 1
ATOM 588 C C . LEU A 1 84 ? 22.223 39.436 -0.299 1.00 54.69 84 LEU A C 1
ATOM 590 O O . LEU A 1 84 ? 21.634 40.290 -0.964 1.00 54.69 84 LEU A O 1
ATOM 594 N N . ALA A 1 85 ? 22.659 38.297 -0.837 1.00 48.16 85 ALA A N 1
ATOM 595 C CA . ALA A 1 85 ? 22.221 37.844 -2.146 1.00 48.16 85 ALA A CA 1
ATOM 596 C C . ALA A 1 85 ? 20.698 37.695 -2.083 1.00 48.16 85 ALA A C 1
ATOM 598 O O . ALA A 1 85 ? 20.176 36.951 -1.255 1.00 48.16 85 ALA A O 1
ATOM 599 N N . SER A 1 86 ? 19.994 38.477 -2.898 1.00 56.34 86 SER A N 1
ATOM 600 C CA . SER A 1 86 ? 18.547 38.385 -3.033 1.00 56.34 86 SER A CA 1
ATOM 601 C C . SER A 1 86 ? 18.182 36.968 -3.462 1.00 56.34 86 SER A C 1
ATOM 603 O O . SER A 1 86 ? 18.611 36.505 -4.518 1.00 56.34 86 SER A O 1
ATOM 605 N N . ASP A 1 87 ? 17.424 36.297 -2.604 1.00 57.97 87 ASP A N 1
ATOM 606 C CA . ASP A 1 87 ? 16.891 34.959 -2.823 1.00 57.97 87 ASP A CA 1
ATOM 607 C C . ASP A 1 87 ? 16.067 34.953 -4.127 1.00 57.97 87 ASP A C 1
ATOM 609 O O . ASP A 1 87 ? 15.156 35.784 -4.266 1.00 57.97 87 ASP A O 1
ATOM 613 N N . PRO A 1 88 ? 16.363 34.099 -5.124 1.00 51.84 88 PRO A N 1
ATOM 614 C CA . PRO A 1 88 ? 15.485 33.966 -6.273 1.00 51.84 88 PRO A CA 1
ATOM 615 C C . PRO A 1 88 ? 14.158 33.364 -5.800 1.00 51.84 88 PRO A C 1
ATOM 617 O O . PRO A 1 88 ? 14.111 32.265 -5.254 1.00 51.84 88 PRO A O 1
ATOM 620 N N . SER A 1 89 ? 13.079 34.121 -6.006 1.00 51.66 89 SER A N 1
ATOM 621 C CA . SER A 1 89 ? 11.699 33.718 -5.726 1.00 51.66 89 SER A CA 1
ATOM 622 C C . SER A 1 89 ? 11.433 32.271 -6.183 1.00 51.66 89 SER A C 1
ATOM 624 O O . SER A 1 89 ? 11.812 31.925 -7.309 1.00 51.66 89 SER A O 1
ATOM 626 N N . PRO A 1 90 ? 10.801 31.421 -5.348 1.00 57.41 90 PRO A N 1
ATOM 627 C CA . PRO A 1 90 ? 10.459 30.064 -5.753 1.00 57.41 90 PRO A CA 1
ATOM 628 C C . PRO A 1 90 ? 9.519 30.111 -6.969 1.00 57.41 90 PRO A C 1
ATOM 630 O O . PRO A 1 90 ? 8.672 31.008 -7.047 1.00 57.41 90 PRO A O 1
ATOM 633 N N . PRO A 1 91 ? 9.641 29.173 -7.928 1.00 52.50 91 PRO A N 1
ATOM 634 C CA . PRO A 1 91 ? 8.707 29.103 -9.045 1.00 52.50 91 PRO A CA 1
ATOM 635 C C . PRO A 1 91 ? 7.272 28.966 -8.509 1.00 52.50 91 PRO A C 1
ATOM 637 O O . PRO A 1 91 ? 7.082 28.363 -7.446 1.00 52.50 91 PRO A O 1
ATOM 640 N N . PRO A 1 92 ? 6.259 29.518 -9.207 1.00 48.94 92 PRO A N 1
ATOM 641 C CA . PRO A 1 92 ? 4.875 29.341 -8.794 1.00 48.94 92 PRO A CA 1
ATOM 642 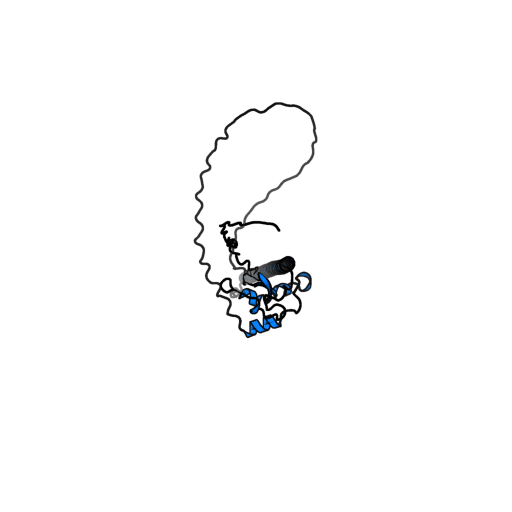C C . PRO A 1 92 ? 4.608 27.843 -8.688 1.00 48.94 92 PRO A C 1
ATOM 644 O O . PRO A 1 92 ? 4.910 27.095 -9.620 1.00 48.94 92 PRO A O 1
ATOM 647 N N . ALA A 1 93 ? 4.109 27.418 -7.526 1.00 47.62 93 ALA A N 1
ATOM 648 C CA . ALA A 1 93 ? 3.716 26.043 -7.291 1.00 47.62 93 ALA A CA 1
ATOM 649 C C . ALA A 1 93 ? 2.830 25.594 -8.457 1.00 47.62 93 ALA A C 1
ATOM 651 O O . ALA A 1 93 ? 1.779 26.186 -8.701 1.00 47.62 93 ALA A O 1
ATOM 652 N N . SER A 1 94 ? 3.292 24.593 -9.204 1.00 54.31 94 SER A N 1
ATOM 653 C CA . SER A 1 94 ? 2.455 23.876 -10.155 1.00 54.31 94 SER A CA 1
ATOM 654 C C . SER A 1 94 ? 1.180 23.461 -9.424 1.00 54.31 94 SER A C 1
ATOM 656 O O . SER A 1 94 ? 1.269 22.882 -8.339 1.00 54.31 94 SER A O 1
ATOM 658 N N . ASP A 1 95 ? 0.019 23.800 -9.982 1.00 48.19 95 ASP A N 1
ATOM 659 C CA . ASP A 1 95 ? -1.286 23.451 -9.420 1.00 48.19 95 ASP A CA 1
ATOM 660 C C . ASP A 1 95 ? -1.306 21.977 -8.958 1.00 48.19 95 ASP A C 1
ATOM 662 O O . ASP A 1 95 ? -1.044 21.086 -9.773 1.00 48.19 95 ASP A O 1
ATOM 666 N N . PRO A 1 96 ? -1.638 21.669 -7.688 1.00 52.84 96 PRO A N 1
ATOM 667 C CA . PRO A 1 96 ? -1.766 20.298 -7.186 1.00 52.84 96 PRO A CA 1
ATOM 668 C C . PRO A 1 96 ? -3.090 19.651 -7.633 1.00 52.84 96 PRO A C 1
ATOM 670 O O . PRO A 1 96 ? -3.815 19.043 -6.848 1.00 52.84 96 PRO A O 1
ATOM 673 N N . ALA A 1 97 ? -3.431 19.790 -8.909 1.00 51.22 97 ALA A N 1
ATOM 674 C CA . ALA A 1 97 ? -4.612 19.218 -9.528 1.00 51.22 97 ALA A CA 1
ATOM 675 C C . ALA A 1 97 ? -4.123 18.539 -10.821 1.00 51.22 97 ALA A C 1
ATOM 677 O O . ALA A 1 97 ? -3.572 19.189 -11.695 1.00 51.22 97 ALA A O 1
ATOM 678 N N . LEU A 1 98 ? -4.247 17.236 -11.050 1.00 48.97 98 LEU A N 1
ATOM 679 C CA . LEU A 1 98 ? -5.335 16.338 -10.709 1.00 48.97 98 LEU A CA 1
ATOM 680 C C . LEU A 1 98 ? -4.769 14.908 -10.742 1.00 48.97 98 LEU A C 1
ATOM 682 O O . LEU A 1 98 ? -4.656 14.317 -11.816 1.00 48.97 98 LEU A O 1
ATOM 686 N N . CYS A 1 99 ? -4.462 14.304 -9.593 1.00 42.75 99 CYS A N 1
ATOM 687 C CA . CYS A 1 99 ? -4.697 12.864 -9.527 1.00 42.75 99 CYS A CA 1
ATOM 688 C C . CYS A 1 99 ? -6.221 12.720 -9.600 1.00 42.75 99 CYS A C 1
ATOM 690 O O . CYS A 1 99 ? -6.894 13.238 -8.702 1.00 42.75 99 CYS A O 1
ATOM 692 N N . PRO A 1 100 ? -6.800 12.123 -10.662 1.00 54.75 100 PRO A N 1
ATOM 693 C CA . 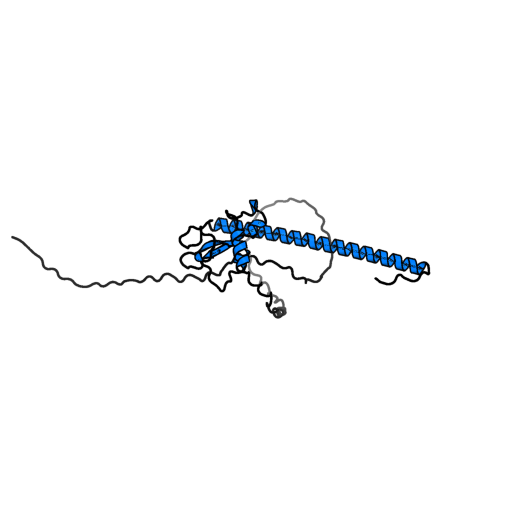PRO A 1 100 ? -8.231 11.872 -10.666 1.00 54.75 100 PRO A CA 1
ATOM 694 C C . PRO A 1 100 ? -8.554 11.094 -9.386 1.00 54.75 100 PRO A C 1
ATOM 696 O O . PRO A 1 100 ? -7.814 10.154 -9.063 1.00 54.75 100 PRO A O 1
ATOM 699 N N . PRO A 1 101 ? -9.594 11.491 -8.623 1.00 58.44 101 PRO A N 1
ATOM 700 C CA . PRO A 1 101 ? -9.974 10.742 -7.439 1.00 58.44 101 PRO A CA 1
ATOM 701 C C . PRO A 1 101 ? -10.146 9.285 -7.872 1.00 58.44 101 PRO A C 1
ATOM 703 O O . PRO A 1 101 ? -10.736 9.041 -8.934 1.00 58.44 101 PRO A O 1
ATOM 706 N N . PRO A 1 102 ? -9.581 8.319 -7.127 1.00 62.69 102 PRO A N 1
ATOM 707 C CA . PRO A 1 102 ? -9.661 6.929 -7.532 1.00 62.69 102 PRO A CA 1
ATOM 708 C C . PRO A 1 102 ? -11.141 6.591 -7.770 1.00 62.69 102 PRO A C 1
ATOM 710 O O . PRO A 1 102 ? -11.988 7.041 -6.988 1.00 62.69 102 PRO A O 1
ATOM 713 N N . PRO A 1 103 ? -11.486 5.855 -8.843 1.00 69.88 103 PRO A N 1
ATOM 714 C CA . PRO A 1 103 ? -12.883 5.576 -9.187 1.00 69.88 103 PRO A CA 1
ATOM 715 C C . PRO A 1 103 ? -13.594 5.008 -7.959 1.00 69.88 103 PRO A C 1
ATOM 717 O O . PRO A 1 103 ? -12.954 4.235 -7.248 1.00 69.88 103 PRO A O 1
ATOM 720 N N . PRO A 1 104 ? -14.834 5.409 -7.630 1.00 74.12 104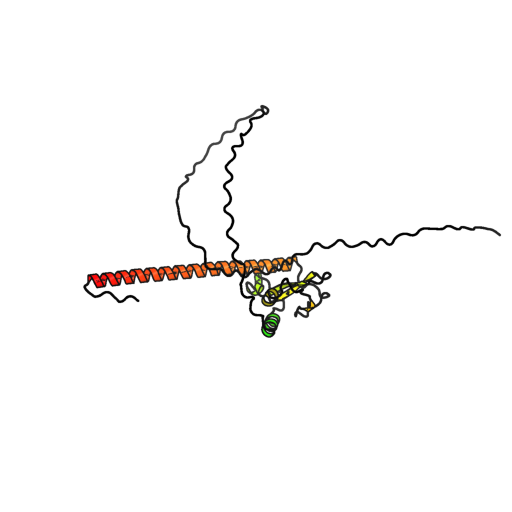 PRO A N 1
ATOM 721 C CA . PRO A 1 104 ? -15.497 4.928 -6.420 1.00 74.12 104 PRO A CA 1
ATOM 722 C C . PRO A 1 104 ? -15.475 3.397 -6.398 1.00 74.12 104 PRO A C 1
ATOM 724 O O . PRO A 1 104 ? -15.791 2.771 -7.409 1.00 74.12 104 PRO A O 1
ATOM 727 N N . LEU A 1 105 ? -15.054 2.807 -5.271 1.00 77.44 105 LEU A N 1
ATOM 728 C CA . LEU A 1 105 ? -15.143 1.356 -5.113 1.00 77.44 105 LEU A CA 1
ATOM 729 C C . LEU A 1 105 ? -16.615 0.971 -5.169 1.00 77.44 105 LEU A C 1
ATOM 731 O O . LEU A 1 105 ? -17.466 1.629 -4.564 1.00 77.44 105 LEU A O 1
ATOM 735 N N . THR A 1 106 ? -16.908 -0.094 -5.897 1.00 86.06 106 THR A N 1
ATOM 736 C CA . THR A 1 106 ? -18.242 -0.680 -5.889 1.00 86.06 106 THR A CA 1
ATOM 737 C C . THR A 1 106 ? -18.537 -1.257 -4.506 1.00 86.06 106 THR A C 1
ATOM 739 O O . THR A 1 106 ? -17.632 -1.650 -3.765 1.00 86.06 106 THR A O 1
ATOM 742 N N . VAL A 1 107 ? -19.819 -1.329 -4.147 1.00 85.25 107 VAL A N 1
ATOM 743 C CA . VAL A 1 107 ? -20.240 -1.976 -2.894 1.00 85.25 107 VAL A CA 1
ATOM 744 C C . VAL A 1 107 ? -19.723 -3.417 -2.842 1.00 85.25 107 VAL A C 1
ATOM 746 O O . VAL A 1 107 ? -19.211 -3.838 -1.812 1.00 85.25 107 VAL A O 1
ATOM 749 N N . GLU A 1 108 ? -19.745 -4.126 -3.973 1.00 89.44 108 GLU A N 1
ATOM 750 C CA . GLU A 1 108 ? -19.235 -5.496 -4.097 1.00 89.44 108 GLU A CA 1
ATOM 751 C C . GLU A 1 108 ? -17.732 -5.607 -3.801 1.00 89.44 108 GLU A C 1
ATOM 753 O O . GLU A 1 108 ? -17.309 -6.532 -3.112 1.00 89.44 108 GLU A O 1
ATOM 758 N N . GLU A 1 109 ? -16.910 -4.661 -4.262 1.00 90.12 109 GLU A N 1
ATOM 759 C CA . GLU A 1 109 ? -15.473 -4.639 -3.950 1.00 90.12 109 GLU A CA 1
ATOM 760 C C . GLU A 1 109 ? -15.216 -4.376 -2.466 1.00 90.12 109 GLU A C 1
ATOM 762 O O . GLU A 1 109 ? -14.327 -4.987 -1.871 1.00 90.12 109 GLU A O 1
ATOM 767 N N . VAL A 1 110 ? -16.001 -3.487 -1.853 1.00 89.31 110 VAL A N 1
ATOM 768 C CA . VAL A 1 110 ? -15.923 -3.225 -0.412 1.00 89.31 110 VAL A CA 1
ATOM 769 C C . VAL A 1 110 ? -16.341 -4.475 0.370 1.00 89.31 110 VAL A C 1
ATOM 771 O O . VAL A 1 110 ? -15.639 -4.877 1.296 1.00 89.31 110 VAL A O 1
ATOM 774 N N . ASP A 1 111 ? -17.432 -5.137 -0.023 1.00 90.19 111 ASP A N 1
ATOM 775 C CA . ASP A 1 111 ? -17.894 -6.412 0.543 1.00 90.19 111 ASP A CA 1
ATOM 776 C C . ASP A 1 111 ? -16.826 -7.503 0.434 1.00 90.19 111 ASP A C 1
ATOM 778 O O . ASP A 1 111 ? -16.493 -8.137 1.438 1.00 90.19 111 ASP A O 1
ATOM 782 N N . ALA A 1 112 ? -16.225 -7.665 -0.744 1.00 92.19 112 ALA A N 1
ATOM 783 C CA . ALA A 1 112 ? -15.156 -8.626 -0.976 1.00 92.19 112 ALA A CA 1
ATOM 784 C C . ALA A 1 112 ? -13.907 -8.322 -0.134 1.00 92.19 112 ALA A C 1
ATOM 786 O O . ALA A 1 112 ? -13.310 -9.240 0.426 1.00 92.19 112 ALA A O 1
ATOM 787 N N . ALA A 1 113 ? -13.527 -7.048 0.006 1.00 92.75 113 ALA A N 1
ATOM 788 C CA . ALA A 1 113 ? -12.377 -6.648 0.814 1.00 92.75 113 ALA A CA 1
ATOM 789 C C . ALA A 1 113 ? -12.576 -6.969 2.302 1.00 92.75 113 ALA A C 1
ATOM 791 O O . ALA A 1 113 ? -11.663 -7.467 2.957 1.00 92.75 113 ALA A O 1
ATOM 792 N N . TRP A 1 114 ? -13.778 -6.727 2.829 1.00 92.69 114 TRP A N 1
ATOM 793 C CA . TRP A 1 114 ? -14.128 -7.106 4.196 1.00 92.69 114 TRP A CA 1
ATOM 794 C C . TRP A 1 114 ? -14.174 -8.627 4.382 1.00 92.69 114 TRP A C 1
ATOM 796 O O . TRP A 1 114 ? -13.664 -9.129 5.381 1.00 92.69 114 TRP A O 1
ATOM 806 N N . ALA A 1 115 ? -14.727 -9.366 3.415 1.00 92.56 115 ALA A N 1
ATOM 807 C CA . ALA A 1 115 ? -14.785 -10.829 3.451 1.00 92.56 115 ALA A CA 1
ATOM 808 C C . ALA A 1 115 ? -13.399 -11.492 3.353 1.00 92.56 115 ALA A C 1
ATOM 810 O O . ALA A 1 115 ? -13.193 -12.573 3.901 1.00 92.56 115 ALA A O 1
ATOM 811 N N . ALA A 1 116 ? -12.450 -10.849 2.669 1.00 91.38 116 ALA A N 1
ATOM 812 C CA . ALA A 1 116 ? -11.070 -11.306 2.554 1.00 91.38 116 ALA A CA 1
ATOM 813 C C . ALA A 1 116 ? -10.209 -10.968 3.782 1.00 91.38 116 ALA A C 1
ATOM 815 O O . ALA A 1 116 ? -9.066 -11.426 3.856 1.00 91.38 116 ALA A O 1
ATOM 816 N N . MET A 1 117 ? -10.720 -10.178 4.738 1.00 92.38 117 MET A N 1
ATOM 817 C CA . MET A 1 117 ? -9.961 -9.883 5.947 1.00 92.38 117 MET A CA 1
ATOM 818 C C . MET A 1 117 ? -9.694 -11.151 6.744 1.00 92.38 117 MET A C 1
ATOM 820 O O . MET A 1 117 ? -10.549 -12.019 6.930 1.00 92.38 117 MET A O 1
ATOM 824 N N . SER A 1 118 ? -8.482 -11.218 7.271 1.00 91.50 118 SER A N 1
ATOM 825 C CA . SER A 1 118 ? -8.062 -12.322 8.112 1.00 91.50 118 SER A CA 1
ATOM 826 C C . SER A 1 118 ? -8.829 -12.317 9.445 1.00 91.50 118 SER A C 1
ATOM 828 O O . SER A 1 118 ? -9.291 -11.279 9.918 1.00 91.50 118 SER A O 1
ATOM 830 N N . ALA A 1 119 ? -8.987 -13.478 10.088 1.00 90.19 119 ALA A N 1
ATOM 831 C CA . ALA A 1 119 ? -9.723 -13.573 11.356 1.00 90.19 119 ALA A CA 1
ATOM 832 C C . ALA A 1 119 ? -8.981 -12.935 12.552 1.00 90.19 119 ALA A C 1
ATOM 834 O O . ALA A 1 119 ? -9.603 -12.637 13.578 1.00 90.19 119 ALA A O 1
ATOM 835 N N . ARG A 1 120 ? -7.660 -12.759 12.438 1.00 93.44 120 ARG A N 1
ATOM 836 C CA . ARG A 1 120 ? -6.751 -12.232 13.469 1.00 93.44 120 ARG A CA 1
ATOM 837 C C . ARG A 1 120 ? -5.925 -11.122 12.823 1.00 93.44 120 ARG A C 1
ATOM 839 O O . ARG A 1 120 ? -5.529 -11.344 11.693 1.00 93.44 120 ARG A O 1
ATOM 846 N N . PRO A 1 121 ? -5.602 -10.009 13.493 1.00 94.88 121 PRO A N 1
ATOM 847 C CA . PRO A 1 121 ? -4.875 -8.928 12.834 1.00 94.88 121 PRO A CA 1
ATOM 848 C C . PRO A 1 121 ? -3.499 -9.382 12.349 1.00 94.88 121 PRO A C 1
ATOM 850 O O . PRO A 1 121 ? -2.774 -10.030 13.112 1.00 94.88 121 PRO A O 1
ATOM 853 N N . MET A 1 122 ? -3.146 -9.010 11.120 1.00 96.06 122 MET A N 1
ATOM 854 C CA . MET A 1 122 ? -1.896 -9.421 10.490 1.00 96.06 122 MET A CA 1
ATOM 855 C C . MET A 1 122 ? -0.671 -8.768 11.135 1.00 96.06 122 MET A C 1
ATOM 857 O O . MET A 1 122 ? -0.710 -7.636 11.625 1.00 96.06 122 MET A O 1
ATOM 861 N N . ASP A 1 123 ? 0.438 -9.500 11.112 1.00 95.50 123 ASP A N 1
ATOM 862 C CA . ASP A 1 123 ? 1.735 -9.083 11.632 1.00 95.50 123 ASP A CA 1
ATOM 863 C C . ASP A 1 123 ? 2.770 -9.133 10.505 1.00 95.50 123 ASP A C 1
ATOM 865 O O . ASP A 1 123 ? 2.994 -10.173 9.890 1.00 95.50 123 ASP A O 1
ATOM 869 N N . ALA A 1 124 ? 3.452 -8.017 10.245 1.00 95.62 124 ALA A N 1
ATOM 870 C CA . ALA A 1 124 ? 4.458 -7.926 9.187 1.00 95.62 124 ALA A CA 1
ATOM 871 C C . ALA A 1 124 ? 5.616 -8.936 9.342 1.00 95.62 124 ALA A C 1
ATOM 873 O O . ALA A 1 124 ? 6.272 -9.272 8.353 1.00 95.62 124 ALA A O 1
ATOM 874 N N . SER A 1 125 ? 5.883 -9.424 10.557 1.00 95.25 125 SER A N 1
ATOM 875 C CA . SER A 1 125 ? 6.892 -10.456 10.817 1.00 95.25 125 SER A CA 1
ATOM 876 C C . SER A 1 125 ? 6.454 -11.861 10.387 1.00 95.25 125 SER A C 1
ATOM 878 O O . SER A 1 125 ? 7.312 -12.676 10.045 1.00 95.25 125 SER A O 1
ATOM 880 N N . ILE A 1 126 ? 5.144 -12.132 10.361 1.00 96.56 126 ILE A N 1
ATOM 881 C CA . ILE A 1 126 ? 4.558 -13.438 10.027 1.00 96.56 126 ILE A CA 1
ATOM 882 C C . ILE A 1 126 ? 3.984 -13.415 8.607 1.00 96.56 126 ILE A C 1
ATOM 884 O O . ILE A 1 126 ? 4.348 -14.240 7.772 1.00 96.56 126 ILE A O 1
ATOM 888 N N . ASP A 1 127 ? 3.122 -12.441 8.324 1.00 97.00 127 ASP A N 1
ATOM 889 C CA . ASP A 1 127 ? 2.332 -12.333 7.094 1.00 97.00 127 ASP A CA 1
ATOM 890 C C . ASP A 1 127 ? 3.055 -11.543 5.991 1.00 97.00 127 ASP A C 1
ATOM 892 O O . ASP A 1 127 ? 2.643 -11.513 4.827 1.00 97.00 127 ASP A O 1
ATOM 896 N N . GLY A 1 128 ? 4.167 -10.892 6.334 1.00 96.50 128 GLY A N 1
ATOM 897 C CA . GLY A 1 128 ? 4.964 -10.134 5.385 1.00 96.50 128 GLY A CA 1
ATOM 898 C C . GLY A 1 128 ? 4.176 -8.979 4.758 1.00 96.50 128 GLY A C 1
ATOM 899 O O . GLY A 1 128 ? 3.496 -8.221 5.446 1.00 96.50 128 GLY A O 1
ATOM 900 N N . LEU A 1 129 ? 4.301 -8.807 3.435 1.00 95.56 129 LEU A N 1
ATOM 901 C CA . LEU A 1 129 ? 3.663 -7.699 2.704 1.00 95.56 129 LEU A CA 1
ATOM 902 C C . LEU A 1 129 ? 2.129 -7.739 2.771 1.00 95.56 129 LEU A C 1
ATOM 904 O O . LEU A 1 129 ? 1.499 -6.700 2.578 1.00 95.56 129 LEU A O 1
ATOM 908 N N . LEU A 1 130 ? 1.529 -8.899 3.066 1.00 95.44 130 LEU A N 1
ATOM 909 C CA . LEU A 1 130 ? 0.079 -9.026 3.216 1.00 95.44 130 LEU A CA 1
ATOM 910 C C . LEU A 1 130 ? -0.446 -8.241 4.419 1.00 95.44 13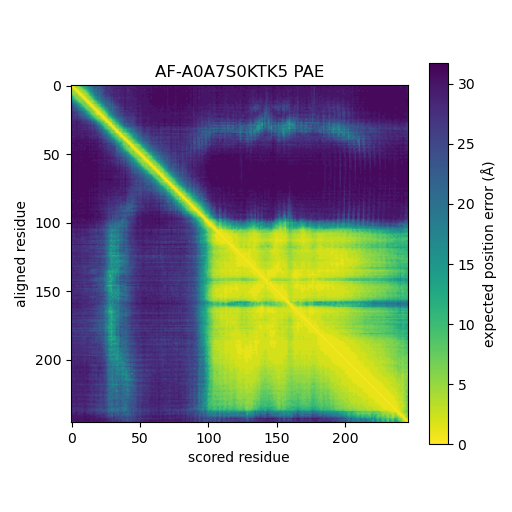0 LEU A C 1
ATOM 912 O O . LEU A 1 130 ? -1.573 -7.756 4.358 1.00 95.44 130 LEU A O 1
ATOM 916 N N . ALA A 1 131 ? 0.376 -8.015 5.450 1.00 96.12 131 ALA A N 1
ATOM 917 C CA . ALA A 1 131 ? -0.013 -7.204 6.603 1.00 96.12 131 ALA A CA 1
ATOM 918 C C . ALA A 1 131 ? -0.419 -5.773 6.218 1.00 96.12 131 ALA A C 1
ATOM 920 O O . ALA A 1 131 ? -1.226 -5.152 6.898 1.00 96.12 131 ALA A O 1
ATOM 921 N N . ALA A 1 132 ? 0.077 -5.267 5.086 1.00 94.81 132 ALA A N 1
ATOM 922 C CA . ALA A 1 132 ? -0.278 -3.947 4.587 1.00 94.81 132 ALA A CA 1
ATOM 923 C C . ALA A 1 132 ? -1.604 -3.901 3.797 1.00 94.81 132 ALA A C 1
ATOM 925 O O . ALA A 1 132 ? -1.972 -2.855 3.265 1.00 94.81 132 ALA A O 1
ATOM 926 N N . SER A 1 133 ? -2.311 -5.031 3.686 1.00 94.44 133 SER A N 1
ATOM 927 C CA . SER A 1 133 ? -3.689 -5.076 3.178 1.00 94.44 133 SER A CA 1
ATOM 928 C C . SER A 1 133 ? -4.732 -4.754 4.255 1.00 94.44 133 SER A C 1
ATOM 930 O O . SER A 1 133 ? -5.891 -4.499 3.925 1.00 94.44 133 SER A O 1
ATOM 932 N N . GLU A 1 134 ? -4.320 -4.698 5.523 1.00 94.81 134 GLU A N 1
ATOM 933 C CA . GLU A 1 134 ? -5.113 -4.209 6.649 1.00 94.81 134 GLU A CA 1
ATOM 934 C C . GLU A 1 134 ? -4.677 -2.789 7.033 1.00 94.81 134 GLU A C 1
ATOM 936 O O . GLU A 1 134 ? -3.567 -2.335 6.754 1.00 94.81 134 GLU A O 1
ATOM 941 N N . SER A 1 135 ? -5.586 -2.044 7.644 1.00 95.50 135 SER A N 1
ATOM 942 C CA . SER A 1 135 ? -5.365 -0.687 8.138 1.00 95.50 135 SER A CA 1
ATOM 943 C C . SER A 1 135 ? -6.211 -0.445 9.384 1.00 95.50 135 SER A C 1
ATOM 945 O O . SER A 1 135 ? -7.072 -1.254 9.735 1.00 95.50 135 SER A O 1
ATOM 947 N N . TRP A 1 136 ? -5.953 0.667 10.067 1.00 96.75 136 TRP A N 1
ATOM 948 C CA . TRP A 1 136 ? -6.622 1.028 11.312 1.00 96.75 136 TRP A CA 1
ATOM 949 C C . TRP A 1 136 ? -7.191 2.434 11.207 1.00 96.75 136 TRP A C 1
ATOM 951 O O . TRP A 1 136 ? -6.525 3.338 10.707 1.00 96.75 136 TRP A O 1
ATOM 961 N N . VAL A 1 137 ? -8.425 2.608 11.671 1.00 95.88 137 VAL A N 1
ATOM 962 C CA . VAL A 1 137 ? -9.119 3.901 11.689 1.00 95.88 137 VAL A CA 1
ATOM 963 C C . VAL A 1 137 ? -9.683 4.179 13.074 1.00 95.88 137 VAL A C 1
ATOM 965 O O . VAL A 1 137 ? -10.162 3.266 13.751 1.00 95.88 137 VAL A O 1
ATOM 968 N N . ALA A 1 138 ? -9.592 5.431 13.511 1.00 95.94 138 ALA A N 1
ATOM 969 C CA . ALA A 1 138 ? -10.104 5.866 14.801 1.00 95.94 138 ALA A CA 1
ATOM 970 C C . ALA A 1 138 ? -11.579 6.271 14.688 1.00 95.94 138 ALA A C 1
ATOM 972 O O . ALA A 1 138 ? -11.999 6.883 13.710 1.00 95.94 138 ALA A O 1
ATOM 973 N N . CYS A 1 139 ? -12.369 5.928 15.703 1.00 96.75 139 CYS A N 1
ATOM 974 C CA . CYS A 1 139 ? -13.752 6.374 15.818 1.00 96.75 139 CYS A CA 1
ATOM 975 C C . CYS A 1 139 ? -13.818 7.875 16.143 1.00 96.75 139 CYS A C 1
ATOM 977 O O . CYS A 1 139 ? -13.308 8.291 17.182 1.00 96.75 139 CYS A O 1
ATOM 979 N N . ASP A 1 140 ? -14.529 8.653 15.325 1.00 95.81 140 ASP A N 1
ATOM 980 C CA . ASP A 1 140 ? -14.698 10.108 15.479 1.00 95.81 140 ASP A CA 1
ATOM 981 C C . ASP A 1 140 ? -15.721 10.507 16.556 1.00 95.81 140 ASP A C 1
ATOM 983 O O . ASP A 1 140 ? -15.919 11.691 16.834 1.00 95.81 140 ASP A O 1
ATOM 987 N N . ASP A 1 141 ? -16.386 9.538 17.192 1.00 95.56 141 ASP A N 1
ATOM 988 C CA . ASP A 1 141 ? -17.199 9.830 18.372 1.00 95.56 141 ASP A CA 1
ATOM 989 C C . ASP A 1 141 ? -16.306 10.349 19.510 1.00 95.56 141 ASP A C 1
ATOM 991 O O . ASP A 1 141 ? -15.388 9.656 19.961 1.00 95.56 141 ASP A O 1
ATOM 995 N N . ALA A 1 142 ? -16.617 11.550 20.003 1.00 93.81 142 ALA A N 1
ATOM 996 C CA . ALA A 1 142 ? -15.813 12.281 20.983 1.00 93.81 142 ALA A CA 1
ATOM 997 C C . ALA A 1 142 ? -15.612 11.514 22.299 1.00 93.81 142 ALA A C 1
ATOM 999 O O . ALA A 1 142 ? -14.628 11.736 23.004 1.00 93.81 142 ALA A O 1
ATOM 1000 N N . SER A 1 143 ? -16.537 10.611 22.633 1.00 95.38 143 SER A N 1
ATOM 1001 C CA . SER A 1 143 ? -16.462 9.772 23.831 1.00 95.38 143 SER A CA 1
ATOM 1002 C C . SER A 1 143 ? -15.735 8.438 23.617 1.00 95.38 143 SER A C 1
ATOM 1004 O O . SER A 1 143 ? -15.445 7.731 24.583 1.00 95.38 143 SER A O 1
ATOM 1006 N N . CYS A 1 144 ? -15.441 8.072 22.365 1.00 96.62 144 CYS A N 1
ATOM 1007 C CA . CYS A 1 144 ? -14.946 6.751 22.002 1.00 96.62 144 CYS A CA 1
ATOM 1008 C C . CYS A 1 144 ? -13.459 6.745 21.649 1.00 96.62 144 CYS A C 1
ATOM 1010 O O . CYS A 1 144 ? -12.695 6.097 22.360 1.00 96.62 144 CYS A O 1
ATOM 1012 N N . GLY A 1 145 ? -13.062 7.379 20.539 1.00 95.12 145 GLY A N 1
ATOM 1013 C CA . GLY A 1 145 ? -11.671 7.419 20.063 1.00 95.12 145 GLY A CA 1
ATOM 1014 C C . GLY A 1 145 ? -10.992 6.065 19.788 1.00 95.12 145 GLY A C 1
ATOM 1015 O O . GLY A 1 145 ? -9.789 6.040 19.564 1.00 95.12 145 GLY A O 1
ATOM 1016 N N . LYS A 1 146 ? -11.720 4.938 19.827 1.00 97.62 146 LYS A N 1
ATOM 1017 C CA . LYS A 1 146 ? -11.142 3.589 19.688 1.00 97.62 146 LYS A CA 1
ATOM 1018 C C . LYS A 1 146 ? -10.711 3.308 18.255 1.00 97.62 146 LYS A C 1
ATOM 1020 O O . LYS A 1 146 ? -11.421 3.671 17.314 1.00 97.62 146 LYS A O 1
ATOM 1025 N N . TRP A 1 147 ? -9.624 2.561 18.109 1.00 97.81 147 TRP A N 1
ATOM 1026 C CA . TRP A 1 147 ? -9.134 2.081 16.821 1.00 97.81 147 TRP A CA 1
ATOM 1027 C C . TRP A 1 147 ? -9.852 0.814 16.360 1.00 97.81 147 TRP A C 1
ATOM 1029 O O . TRP A 1 147 ? -10.096 -0.117 17.133 1.00 97.81 147 TRP A O 1
ATOM 1039 N N . ARG A 1 148 ? -10.177 0.763 15.069 1.00 97.44 148 ARG A N 1
ATOM 1040 C CA . ARG A 1 148 ? -10.880 -0.350 14.430 1.00 97.44 148 ARG A CA 1
ATOM 1041 C C . ARG A 1 148 ? -10.127 -0.802 13.188 1.00 97.44 148 ARG A C 1
ATOM 1043 O O . ARG A 1 148 ? -9.699 0.024 12.382 1.00 97.44 148 ARG A O 1
ATOM 1050 N N . ARG A 1 149 ? -9.970 -2.119 13.049 1.00 96.81 149 ARG A N 1
ATOM 1051 C CA . ARG A 1 149 ? -9.323 -2.742 11.893 1.00 96.81 149 ARG A CA 1
ATOM 1052 C C . ARG A 1 149 ? -10.256 -2.690 10.686 1.00 96.81 149 ARG A C 1
ATOM 1054 O O . ARG A 1 149 ? -11.424 -3.059 10.788 1.00 96.81 149 ARG A O 1
ATOM 1061 N N . VAL A 1 150 ? -9.729 -2.250 9.552 1.00 96.12 150 VAL A N 1
ATOM 1062 C CA . VAL A 1 150 ? -10.436 -2.139 8.271 1.00 96.12 150 VAL A CA 1
ATOM 1063 C C . VAL A 1 150 ? -9.533 -2.631 7.134 1.00 96.12 150 VAL A C 1
ATOM 1065 O O . VAL A 1 150 ? -8.307 -2.580 7.262 1.00 96.12 150 VAL A O 1
ATOM 1068 N N . PRO A 1 151 ? -10.083 -3.059 5.986 1.00 95.81 151 PRO A N 1
ATOM 1069 C CA . PRO A 1 151 ? -9.271 -3.292 4.798 1.00 95.81 151 PRO A CA 1
ATOM 1070 C C . PRO A 1 151 ? -8.591 -1.989 4.348 1.00 95.81 151 PRO A C 1
ATOM 1072 O O . PRO A 1 151 ? -9.221 -0.929 4.346 1.00 95.81 151 PRO A O 1
ATOM 1075 N N . ALA A 1 152 ? -7.342 -2.053 3.883 1.00 94.00 152 ALA A N 1
ATOM 1076 C CA . ALA A 1 152 ? -6.592 -0.873 3.434 1.00 94.00 152 ALA A CA 1
ATOM 1077 C C . ALA A 1 152 ? -7.303 -0.115 2.298 1.00 94.00 152 ALA A C 1
ATOM 1079 O O . ALA A 1 152 ? -7.309 1.114 2.256 1.00 94.00 152 ALA A O 1
ATOM 1080 N N . VAL A 1 153 ? -7.984 -0.843 1.407 1.00 91.50 153 VAL A N 1
ATOM 1081 C CA . VAL A 1 153 ? -8.788 -0.248 0.325 1.00 91.50 153 VAL A CA 1
ATOM 1082 C C . VAL A 1 153 ? -9.972 0.569 0.840 1.00 91.50 153 VAL A C 1
ATOM 1084 O O . VAL A 1 153 ? -10.379 1.517 0.177 1.00 91.50 153 VAL A O 1
ATOM 1087 N N . VAL A 1 154 ? -10.502 0.230 2.018 1.00 91.69 154 VAL A N 1
ATOM 1088 C CA . VAL A 1 154 ? -11.573 0.978 2.686 1.00 91.69 154 VAL A CA 1
ATOM 1089 C C . VAL A 1 154 ? -10.989 2.185 3.412 1.00 91.69 154 VAL A C 1
ATOM 1091 O O . VAL A 1 154 ? -11.524 3.279 3.267 1.00 91.69 154 VAL A O 1
ATOM 1094 N N . ALA A 1 155 ? -9.861 2.022 4.113 1.00 91.50 155 ALA A N 1
ATOM 1095 C CA . ALA A 1 155 ? -9.156 3.133 4.763 1.00 91.50 155 ALA A CA 1
ATOM 1096 C C . ALA A 1 155 ? -8.803 4.257 3.778 1.00 91.50 155 ALA A C 1
ATOM 1098 O O . ALA A 1 155 ? -9.033 5.422 4.073 1.00 91.50 155 ALA A O 1
ATOM 1099 N N . LEU A 1 156 ? -8.361 3.909 2.565 1.00 88.19 156 LEU A N 1
ATOM 1100 C CA . LEU A 1 156 ? -8.078 4.865 1.486 1.00 88.19 156 LEU A CA 1
ATOM 1101 C C . LEU A 1 156 ? -9.297 5.686 1.024 1.00 88.19 156 LEU A C 1
ATOM 1103 O O . LEU A 1 156 ? -9.134 6.668 0.302 1.00 88.19 156 LEU A O 1
ATOM 1107 N N . ARG A 1 157 ? -10.518 5.266 1.371 1.00 85.38 157 ARG A N 1
ATOM 1108 C CA . ARG A 1 157 ? -11.770 5.960 1.026 1.00 85.38 157 ARG A CA 1
ATOM 1109 C C . ARG A 1 157 ? -12.345 6.765 2.171 1.00 85.38 157 ARG A C 1
ATOM 1111 O O . ARG A 1 157 ? -13.170 7.639 1.918 1.00 85.38 157 ARG A O 1
ATOM 1118 N N . ILE A 1 158 ? -11.926 6.475 3.397 1.00 87.81 158 ILE A N 1
ATOM 1119 C CA . ILE A 1 158 ? -12.317 7.250 4.564 1.00 87.81 158 ILE A CA 1
ATOM 1120 C C . ILE A 1 158 ? -11.563 8.572 4.462 1.00 87.81 158 ILE A C 1
ATOM 1122 O O . ILE A 1 158 ? -10.361 8.647 4.692 1.00 87.81 158 ILE A O 1
ATOM 1126 N N . SER A 1 159 ? -12.273 9.590 3.987 1.00 74.19 159 SER A N 1
ATOM 1127 C CA . SER A 1 159 ? -11.708 10.915 3.763 1.00 74.19 159 SER A CA 1
ATOM 1128 C C . SER A 1 159 ? -11.722 11.748 5.037 1.00 74.19 159 SER A C 1
ATOM 1130 O O . SER A 1 159 ? -12.590 11.589 5.898 1.00 74.19 159 SER A O 1
ATOM 1132 N N . ASP A 1 160 ? -10.848 12.751 5.079 1.00 72.88 160 ASP A N 1
ATOM 1133 C CA . ASP A 1 160 ? -10.861 13.765 6.131 1.00 72.88 160 ASP A CA 1
ATOM 1134 C C . ASP A 1 160 ? -12.125 14.651 6.130 1.00 72.88 160 ASP A C 1
ATOM 1136 O O . ASP A 1 160 ? -12.296 15.468 7.037 1.00 72.88 160 ASP A O 1
ATOM 1140 N N . ALA A 1 161 ? -13.041 14.480 5.174 1.00 77.56 161 ALA A N 1
ATOM 1141 C CA . ALA A 1 161 ? -14.292 15.230 5.113 1.00 77.56 161 ALA A CA 1
ATOM 1142 C C . ALA A 1 161 ? -15.465 14.538 5.827 1.00 77.56 161 ALA A C 1
ATOM 1144 O O . ALA A 1 161 ? -16.372 15.223 6.297 1.00 77.56 161 ALA A O 1
ATOM 1145 N N . GLU A 1 162 ? -15.467 13.204 5.922 1.00 85.81 162 GLU A N 1
ATOM 1146 C CA . GLU A 1 162 ? -16.592 12.446 6.482 1.00 85.81 162 GLU A CA 1
ATOM 1147 C C . GLU A 1 162 ? -16.191 11.772 7.802 1.00 85.81 162 GLU A C 1
ATOM 1149 O O . GLU A 1 162 ? -15.104 11.190 7.885 1.00 85.81 162 GLU A O 1
ATOM 1154 N N . PRO A 1 163 ? -17.010 11.868 8.866 1.00 91.94 163 PRO A N 1
ATOM 1155 C CA . PRO A 1 163 ? -16.715 11.194 10.118 1.00 91.94 163 PRO A CA 1
ATOM 1156 C C . PRO A 1 163 ? -16.901 9.677 9.989 1.00 91.94 163 PRO A C 1
ATOM 1158 O O . PRO A 1 163 ? -17.854 9.183 9.383 1.00 91.94 163 PRO A O 1
ATOM 1161 N N . TRP A 1 164 ? -15.999 8.927 10.607 1.00 94.69 164 TRP A N 1
ATOM 1162 C CA . TRP A 1 164 ? -16.030 7.482 10.690 1.00 94.69 164 TRP A CA 1
ATOM 1163 C C . TRP A 1 164 ? -16.367 7.030 12.113 1.00 94.69 164 TRP A C 1
ATOM 1165 O O . TRP A 1 164 ? -15.740 7.440 13.087 1.00 94.69 164 TRP A O 1
ATOM 1175 N N . PHE A 1 165 ? -17.357 6.148 12.249 1.00 96.38 165 PHE A N 1
ATOM 1176 C CA . PHE A 1 165 ? -17.818 5.645 13.541 1.00 96.38 165 PHE A CA 1
ATOM 1177 C C . PHE A 1 165 ? -17.679 4.127 13.620 1.00 96.38 165 PHE A C 1
ATOM 1179 O O . PHE A 1 165 ? -17.696 3.442 12.599 1.00 96.38 165 PHE A O 1
ATOM 1186 N N . CYS A 1 166 ? -17.630 3.579 14.841 1.00 97.19 166 CYS A N 1
ATOM 1187 C CA . CYS A 1 166 ? -17.553 2.127 15.054 1.00 97.19 166 CYS A CA 1
ATOM 1188 C C . CYS A 1 166 ? -18.654 1.359 14.299 1.00 97.19 166 CYS A C 1
ATOM 1190 O O . CYS A 1 166 ? -18.368 0.295 13.762 1.00 97.19 166 CYS A O 1
ATOM 1192 N N . SER A 1 167 ? -19.860 1.928 14.185 1.00 95.88 167 SER A N 1
ATOM 1193 C CA . SER A 1 167 ? -21.002 1.344 13.463 1.00 95.88 167 SER A CA 1
ATOM 1194 C C . SER A 1 167 ? -20.808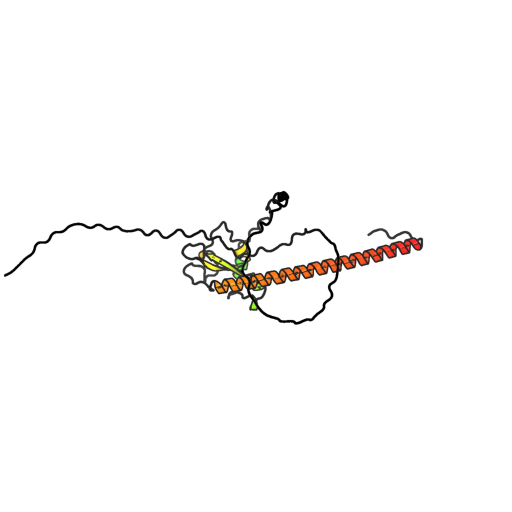 1.222 11.951 1.00 95.88 167 SER A C 1
ATOM 1196 O O . SER A 1 167 ? -21.598 0.556 11.290 1.00 95.88 167 SER A O 1
ATOM 1198 N N . HIS A 1 168 ? -19.788 1.870 11.381 1.00 93.62 168 HIS A N 1
ATOM 1199 C CA . HIS A 1 168 ? -19.404 1.696 9.978 1.00 93.62 168 HIS A CA 1
ATOM 1200 C C . HIS A 1 168 ? -18.481 0.486 9.771 1.00 93.62 168 HIS A C 1
ATOM 1202 O O . HIS A 1 168 ? -18.256 0.072 8.631 1.00 93.62 168 HIS A O 1
ATOM 1208 N N . SER A 1 169 ? -17.922 -0.078 10.846 1.00 93.44 169 SER A N 1
ATOM 1209 C CA . SER A 1 169 ? -17.149 -1.316 10.775 1.00 93.44 169 SER A CA 1
ATOM 1210 C C . SER A 1 169 ? -18.061 -2.488 10.429 1.00 93.44 169 SER A C 1
ATOM 1212 O O . SER A 1 169 ? -19.168 -2.601 10.947 1.00 93.44 169 SER A O 1
ATOM 1214 N N . ARG A 1 170 ? -17.567 -3.401 9.588 1.00 93.25 170 ARG A N 1
ATOM 1215 C CA . ARG A 1 170 ? -18.243 -4.676 9.304 1.00 93.25 170 ARG A CA 1
ATOM 1216 C C . ARG A 1 170 ? -17.687 -5.843 10.115 1.00 93.25 170 ARG A C 1
ATOM 1218 O O . ARG A 1 170 ? -18.195 -6.957 10.007 1.00 93.25 170 ARG A O 1
ATOM 1225 N N . ASP A 1 171 ? -16.662 -5.603 10.936 1.00 92.69 171 ASP A N 1
ATOM 1226 C CA . ASP A 1 171 ? -16.240 -6.571 11.947 1.00 92.69 171 ASP A CA 1
ATOM 1227 C C . ASP A 1 171 ? -17.217 -6.517 13.123 1.00 92.69 171 ASP A C 1
ATOM 1229 O O . ASP A 1 171 ? -17.084 -5.679 14.013 1.00 92.69 171 ASP A O 1
ATOM 1233 N N . VAL A 1 172 ? -18.172 -7.448 13.125 1.00 92.62 172 VAL A N 1
ATOM 1234 C CA . VAL A 1 172 ? -19.245 -7.588 14.128 1.00 92.62 172 VAL A CA 1
ATOM 1235 C C . VAL A 1 172 ? -18.720 -7.724 15.564 1.00 92.62 172 VAL A C 1
ATOM 1237 O O . VAL A 1 172 ? -19.450 -7.538 16.530 1.00 92.62 172 VAL A O 1
ATOM 1240 N N . ARG A 1 173 ? -17.440 -8.072 15.742 1.00 93.00 173 ARG A N 1
ATOM 1241 C CA . ARG A 1 173 ? -16.805 -8.160 17.067 1.00 93.00 173 ARG A CA 1
ATOM 1242 C C . ARG A 1 173 ? -16.448 -6.780 17.630 1.00 93.00 173 ARG A C 1
ATOM 1244 O O . ARG A 1 173 ? -16.238 -6.647 18.833 1.00 93.00 173 ARG A O 1
ATOM 1251 N N . HIS A 1 174 ? -16.358 -5.771 16.764 1.00 95.25 174 HIS A N 1
ATOM 1252 C CA . HIS A 1 174 ? -15.801 -4.449 17.040 1.00 95.25 174 HIS A CA 1
ATOM 1253 C C . HIS A 1 174 ? -16.626 -3.309 16.397 1.00 95.25 174 HIS A C 1
ATOM 1255 O O . HIS A 1 174 ? -16.114 -2.207 16.216 1.00 95.25 174 HIS A O 1
ATOM 1261 N N . ASP A 1 175 ? -17.894 -3.545 16.056 1.00 95.50 175 ASP A N 1
ATOM 1262 C CA . ASP A 1 175 ? -18.779 -2.620 15.321 1.00 95.50 175 ASP A CA 1
ATOM 1263 C C . ASP A 1 175 ? -19.532 -1.604 16.205 1.00 95.50 175 ASP A C 1
ATOM 1265 O O . ASP A 1 175 ? -20.377 -0.845 15.738 1.00 95.50 175 ASP A O 1
ATOM 1269 N N . SER A 1 176 ? -19.228 -1.538 17.501 1.00 97.38 176 SER A N 1
ATOM 1270 C CA . SER A 1 176 ? -19.887 -0.618 18.432 1.00 97.38 176 SER A CA 1
ATOM 1271 C C . SER A 1 176 ? -18.888 0.072 19.351 1.00 97.38 176 SER A C 1
ATOM 1273 O O . SER A 1 176 ? -17.835 -0.475 19.673 1.00 97.38 176 SER A O 1
ATOM 1275 N N . CYS A 1 177 ? -19.204 1.281 19.824 1.00 98.00 177 CYS A N 1
ATOM 1276 C CA . CYS A 1 177 ? -18.334 2.004 20.763 1.00 98.00 177 CYS A CA 1
ATOM 1277 C C . CYS A 1 177 ? -18.177 1.280 22.113 1.00 98.00 177 CYS A C 1
ATOM 1279 O O . CYS A 1 177 ? -17.195 1.523 22.817 1.00 98.00 177 CYS A O 1
ATOM 1281 N N . ALA A 1 178 ? -19.125 0.407 22.466 1.00 97.06 178 ALA A N 1
ATOM 1282 C CA . ALA A 1 178 ? -19.087 -0.415 23.673 1.00 97.06 178 ALA A CA 1
ATOM 1283 C C . ALA A 1 178 ? -18.150 -1.627 23.539 1.00 97.06 178 ALA A C 1
ATOM 1285 O O . ALA A 1 178 ? -17.623 -2.100 24.545 1.00 97.06 178 ALA A O 1
ATOM 1286 N N . ALA A 1 179 ? -17.920 -2.118 22.315 1.00 96.81 179 ALA A N 1
ATOM 1287 C CA . ALA A 1 179 ? -16.993 -3.216 22.080 1.00 96.81 179 ALA A CA 1
ATOM 1288 C C . ALA A 1 179 ? -15.550 -2.800 22.434 1.00 96.81 179 ALA A C 1
ATOM 1290 O O . ALA A 1 179 ? -15.138 -1.678 22.096 1.00 96.81 179 ALA A O 1
ATOM 1291 N N . PRO A 1 180 ? -14.759 -3.683 23.073 1.00 96.75 180 PRO A N 1
ATOM 1292 C CA . PRO A 1 180 ? -13.368 -3.393 23.411 1.00 96.75 180 PRO A CA 1
ATOM 1293 C C . PRO A 1 180 ? -12.529 -3.147 22.151 1.00 96.75 180 PRO A C 1
ATOM 1295 O O . PRO A 1 180 ? -12.918 -3.518 21.044 1.00 96.75 180 PRO A O 1
ATOM 1298 N N . GLN A 1 181 ? -11.387 -2.480 22.304 1.00 97.06 181 GLN A N 1
ATOM 1299 C CA . GLN A 1 181 ? -10.416 -2.334 21.220 1.00 97.06 181 GLN A CA 1
ATOM 1300 C C . GLN A 1 181 ? -9.658 -3.654 21.025 1.00 97.06 181 GLN A C 1
ATOM 1302 O O . GLN A 1 181 ? -9.307 -4.305 22.007 1.00 97.06 181 GLN A O 1
ATOM 1307 N N . GLU A 1 182 ? -9.421 -4.054 19.774 1.00 96.06 182 GLU A N 1
ATOM 1308 C CA . GLU A 1 182 ? -8.832 -5.364 19.454 1.00 96.06 182 GLU A CA 1
ATOM 1309 C C . GLU A 1 182 ? -7.360 -5.481 19.884 1.00 96.06 182 GLU A C 1
ATOM 1311 O O . GLU A 1 182 ? -6.936 -6.519 20.389 1.00 96.06 182 GLU A O 1
ATOM 1316 N N . LEU A 1 183 ? -6.589 -4.409 19.699 1.00 97.06 183 LEU A N 1
ATOM 1317 C CA . LEU A 1 183 ? -5.183 -4.280 20.086 1.00 97.06 183 LEU A CA 1
ATOM 1318 C C . LEU A 1 183 ? -4.992 -2.955 20.819 1.00 97.06 183 LEU A C 1
ATOM 1320 O O . LEU A 1 183 ? -5.734 -2.016 20.558 1.00 97.06 183 LEU A O 1
ATOM 1324 N N . CYS A 1 184 ? -4.007 -2.845 21.710 1.00 97.25 184 CYS A N 1
ATOM 1325 C CA . CYS A 1 184 ? -3.646 -1.542 22.272 1.00 97.25 184 CYS A CA 1
ATOM 1326 C C . CYS A 1 184 ? -2.958 -0.651 21.226 1.00 97.25 184 CYS A C 1
ATOM 1328 O O . CYS A 1 184 ? -2.382 -1.156 20.262 1.00 97.25 184 CYS A O 1
ATOM 1330 N N . ASP A 1 185 ? -2.987 0.661 21.451 1.00 97.31 185 ASP A N 1
ATOM 1331 C CA . ASP A 1 185 ? -2.437 1.674 20.539 1.00 97.31 185 ASP A CA 1
ATOM 1332 C C . ASP A 1 185 ? -0.963 1.393 20.194 1.00 97.31 185 ASP A C 1
ATOM 1334 O O . ASP A 1 185 ? -0.623 1.267 19.022 1.00 97.31 185 ASP A O 1
ATOM 1338 N N . ASP A 1 186 ? -0.117 1.120 21.194 1.00 97.94 186 ASP A N 1
ATOM 1339 C CA . ASP A 1 186 ? 1.306 0.797 20.985 1.00 97.94 186 ASP A CA 1
ATOM 1340 C C . ASP A 1 186 ? 1.540 -0.448 20.106 1.00 97.94 186 ASP A C 1
ATOM 1342 O O . ASP A 1 186 ? 2.585 -0.605 19.469 1.00 97.94 186 ASP A O 1
ATOM 1346 N N . GLU A 1 187 ? 0.617 -1.412 20.124 1.00 97.62 187 GLU A N 1
ATOM 1347 C CA . GLU A 1 187 ? 0.698 -2.600 19.270 1.00 97.62 187 GLU A CA 1
ATOM 1348 C C . GLU A 1 187 ? 0.238 -2.285 17.845 1.00 97.62 187 GLU A C 1
ATOM 1350 O O . GLU A 1 187 ? 0.857 -2.754 16.888 1.00 97.62 187 GLU A O 1
ATOM 1355 N N . ILE A 1 188 ? -0.804 -1.462 17.698 1.00 97.62 188 ILE A N 1
ATOM 1356 C CA . ILE A 1 188 ? -1.274 -0.967 16.400 1.00 97.62 188 ILE A CA 1
ATOM 1357 C C . ILE A 1 188 ? -0.155 -0.181 15.718 1.00 97.62 188 ILE A C 1
ATOM 1359 O O . ILE A 1 188 ? 0.224 -0.520 14.596 1.00 97.62 188 ILE A O 1
ATOM 1363 N N . ASP A 1 189 ? 0.446 0.780 16.418 1.00 97.38 189 ASP A N 1
ATOM 1364 C CA . ASP A 1 189 ? 1.535 1.605 15.898 1.00 97.38 189 ASP A CA 1
ATOM 1365 C C . ASP A 1 189 ? 2.722 0.752 15.458 1.00 97.38 189 ASP A C 1
ATOM 1367 O O . ASP A 1 189 ? 3.262 0.933 14.365 1.00 97.38 189 ASP A O 1
ATOM 1371 N N . ARG A 1 190 ? 3.126 -0.229 16.274 1.00 97.75 190 ARG A N 1
ATOM 1372 C CA . ARG A 1 190 ? 4.214 -1.146 15.908 1.00 97.75 190 ARG A CA 1
ATOM 1373 C C . ARG A 1 190 ? 3.904 -1.922 14.631 1.00 97.75 190 ARG A C 1
ATOM 1375 O O . ARG A 1 190 ? 4.780 -2.027 13.772 1.00 97.75 190 ARG A O 1
ATOM 1382 N N . ARG A 1 191 ? 2.683 -2.440 14.473 1.00 97.00 191 ARG A N 1
ATOM 1383 C CA . ARG A 1 191 ? 2.289 -3.219 13.286 1.00 97.00 191 ARG A CA 1
ATOM 1384 C C . ARG A 1 191 ? 2.172 -2.360 12.039 1.00 97.00 191 ARG A C 1
ATOM 1386 O O . ARG A 1 191 ? 2.708 -2.746 11.001 1.00 97.00 191 ARG A O 1
ATOM 1393 N N . VAL A 1 192 ? 1.539 -1.193 12.145 1.00 96.00 192 VAL A N 1
ATOM 1394 C CA . VAL A 1 192 ? 1.413 -0.236 11.037 1.00 96.00 192 VAL A CA 1
ATOM 1395 C C . VAL A 1 192 ? 2.798 0.203 10.570 1.00 96.00 192 VAL A C 1
ATOM 1397 O O . VAL A 1 192 ? 3.100 0.106 9.382 1.00 96.00 192 VAL A O 1
ATOM 1400 N N . ASN A 1 193 ? 3.687 0.574 11.496 1.00 97.00 193 ASN A N 1
ATOM 1401 C CA . ASN A 1 193 ? 5.057 0.968 11.165 1.00 97.00 193 ASN A CA 1
ATOM 1402 C C . ASN A 1 193 ? 5.878 -0.185 10.563 1.00 97.00 193 ASN A C 1
ATOM 1404 O O . ASN A 1 193 ? 6.651 0.024 9.625 1.00 97.00 193 ASN A O 1
ATOM 1408 N N . ALA A 1 194 ? 5.707 -1.416 11.052 1.00 97.38 194 ALA A N 1
ATOM 1409 C CA . ALA A 1 194 ? 6.388 -2.579 10.490 1.00 97.38 194 ALA A CA 1
ATOM 1410 C C . ALA A 1 194 ? 5.903 -2.903 9.064 1.00 97.38 194 ALA A C 1
ATOM 1412 O O . ALA A 1 194 ? 6.724 -3.159 8.177 1.00 97.38 194 ALA A O 1
ATOM 1413 N N . ALA A 1 195 ? 4.591 -2.843 8.817 1.00 96.44 195 ALA A N 1
ATOM 1414 C CA . ALA A 1 195 ? 4.002 -3.032 7.492 1.00 96.44 195 ALA A CA 1
ATOM 1415 C C . ALA A 1 195 ? 4.437 -1.922 6.515 1.00 96.44 195 ALA A C 1
ATOM 1417 O O . ALA 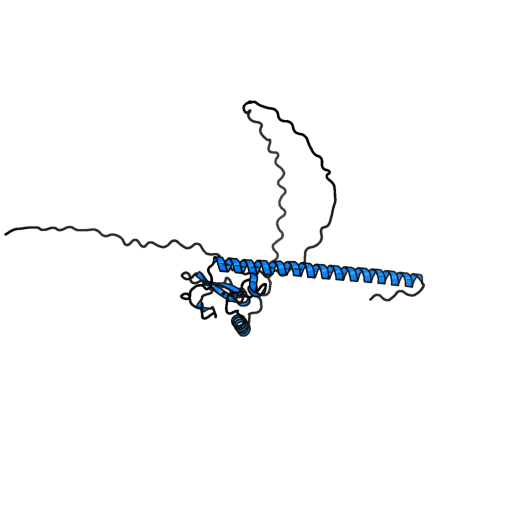A 1 195 ? 4.838 -2.205 5.385 1.00 96.44 195 ALA A O 1
ATOM 1418 N N . ALA A 1 196 ? 4.460 -0.673 6.978 1.00 95.94 196 ALA A N 1
ATOM 1419 C CA . ALA A 1 196 ? 4.982 0.484 6.258 1.00 95.94 196 ALA A CA 1
ATOM 1420 C C . ALA A 1 196 ? 6.449 0.309 5.832 1.00 95.94 196 ALA A C 1
ATOM 1422 O O . ALA A 1 196 ? 6.796 0.457 4.656 1.00 95.94 196 ALA A O 1
ATOM 1423 N N . ALA A 1 197 ? 7.323 -0.058 6.773 1.00 97.50 197 ALA A N 1
ATOM 1424 C CA . ALA A 1 197 ? 8.737 -0.302 6.495 1.00 97.50 197 ALA A CA 1
ATOM 1425 C C . ALA A 1 197 ? 8.930 -1.436 5.473 1.00 97.50 197 ALA A C 1
ATOM 1427 O O . ALA A 1 197 ? 9.819 -1.384 4.617 1.00 97.50 197 ALA A O 1
ATOM 1428 N N . LEU A 1 198 ? 8.069 -2.454 5.539 1.00 97.31 198 LEU A N 1
ATOM 1429 C CA . LEU A 1 198 ? 8.041 -3.572 4.608 1.00 97.31 198 LEU A CA 1
ATOM 1430 C C . LEU A 1 198 ? 7.619 -3.151 3.189 1.00 97.31 198 LEU A C 1
ATOM 1432 O O . LEU A 1 198 ? 8.266 -3.529 2.209 1.00 97.31 198 LEU A O 1
ATOM 1436 N N . GLN A 1 199 ? 6.590 -2.322 3.057 1.00 96.31 199 GLN A N 1
ATOM 1437 C CA . GLN A 1 199 ? 6.209 -1.766 1.760 1.00 96.31 199 GLN A CA 1
ATOM 1438 C C . GLN A 1 199 ? 7.319 -0.894 1.168 1.00 96.31 199 GLN A C 1
ATOM 1440 O O . GLN A 1 199 ? 7.666 -1.053 -0.003 1.00 96.31 199 GLN A O 1
ATOM 1445 N N . LEU A 1 200 ? 7.937 -0.028 1.978 1.00 97.00 200 LEU A N 1
ATOM 1446 C CA . LEU A 1 200 ? 9.012 0.851 1.518 1.00 97.00 200 LEU A CA 1
ATOM 1447 C C . LEU A 1 200 ? 10.220 0.057 1.005 1.00 97.00 200 LEU A C 1
ATOM 1449 O O . LEU A 1 200 ? 10.728 0.338 -0.082 1.00 97.00 200 LEU A O 1
ATOM 1453 N N . ARG A 1 201 ? 10.672 -0.968 1.742 1.00 97.44 201 ARG A N 1
ATOM 1454 C CA . ARG A 1 201 ? 11.801 -1.798 1.286 1.00 97.44 201 ARG A CA 1
ATOM 1455 C C . ARG A 1 201 ? 11.480 -2.541 -0.014 1.00 97.44 201 ARG A C 1
ATOM 1457 O O . ARG A 1 201 ? 12.360 -2.659 -0.864 1.00 97.44 201 ARG A O 1
ATOM 1464 N N . ALA A 1 202 ? 10.240 -3.010 -0.179 1.00 97.38 202 ALA A N 1
ATOM 1465 C CA . ALA A 1 202 ? 9.802 -3.676 -1.402 1.00 97.38 202 ALA A CA 1
ATOM 1466 C C . ALA A 1 202 ? 9.808 -2.708 -2.593 1.00 97.38 202 ALA A C 1
ATOM 1468 O O . ALA A 1 202 ? 10.415 -3.015 -3.616 1.00 97.38 202 ALA A O 1
ATOM 1469 N N . ALA A 1 203 ? 9.252 -1.504 -2.427 1.00 97.00 203 ALA A N 1
ATOM 1470 C CA . ALA A 1 203 ? 9.239 -0.472 -3.463 1.00 97.00 203 ALA A CA 1
ATOM 1471 C C . ALA A 1 203 ? 10.656 -0.039 -3.884 1.00 97.00 203 ALA A C 1
ATOM 1473 O O . ALA A 1 203 ? 10.947 0.101 -5.074 1.00 97.00 203 ALA A O 1
ATOM 1474 N N . ILE A 1 204 ? 11.573 0.120 -2.922 1.00 98.06 204 ILE A N 1
ATOM 1475 C CA . ILE A 1 204 ? 12.982 0.430 -3.206 1.00 98.06 204 ILE A CA 1
ATOM 1476 C C . ILE A 1 204 ? 13.623 -0.682 -4.044 1.00 98.06 204 ILE A C 1
ATOM 1478 O O . ILE A 1 204 ? 14.331 -0.398 -5.014 1.00 98.06 204 ILE A O 1
ATOM 1482 N N . GLU A 1 205 ? 13.396 -1.946 -3.688 1.00 98.12 205 GLU A N 1
ATOM 1483 C CA . GLU A 1 205 ? 13.977 -3.076 -4.413 1.00 98.12 205 GLU A CA 1
ATOM 1484 C C . GLU A 1 205 ? 13.384 -3.223 -5.820 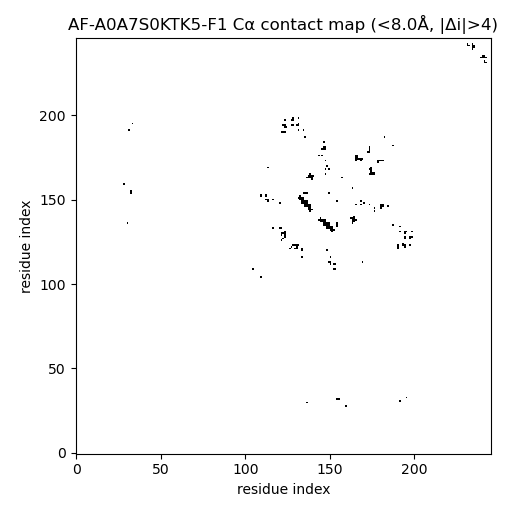1.00 98.12 205 GLU A C 1
ATOM 1486 O O . GLU A 1 205 ? 14.125 -3.403 -6.788 1.00 98.12 205 GLU A O 1
ATOM 1491 N N . GLU A 1 206 ? 12.074 -3.036 -5.973 1.00 97.88 206 GLU A N 1
ATOM 1492 C CA . GLU A 1 206 ? 11.415 -2.964 -7.279 1.00 97.88 206 GLU A CA 1
ATOM 1493 C C . GLU A 1 206 ? 12.006 -1.849 -8.150 1.00 97.88 206 GLU A C 1
ATOM 1495 O O . GLU A 1 206 ? 12.304 -2.073 -9.328 1.00 97.88 206 GLU A O 1
ATOM 1500 N N . GLY A 1 207 ? 12.271 -0.678 -7.564 1.00 97.75 207 GLY A N 1
ATOM 1501 C CA . GLY A 1 207 ? 12.944 0.434 -8.232 1.00 97.75 207 GLY A CA 1
ATOM 1502 C C . GLY A 1 207 ? 14.344 0.068 -8.736 1.00 97.75 207 GLY A C 1
ATOM 1503 O O . GLY A 1 207 ? 14.695 0.371 -9.881 1.00 97.75 207 GLY A O 1
ATOM 1504 N N . LYS A 1 208 ? 15.142 -0.649 -7.932 1.00 98.31 208 LYS A N 1
ATOM 1505 C CA . LYS A 1 208 ? 16.466 -1.146 -8.357 1.00 98.31 208 LYS A CA 1
ATOM 1506 C C . LYS A 1 208 ? 16.353 -2.162 -9.487 1.00 98.31 208 LYS A C 1
ATOM 1508 O O . LYS A 1 208 ? 17.104 -2.080 -10.461 1.00 98.31 208 LYS A O 1
ATOM 1513 N N . ILE A 1 209 ? 15.415 -3.103 -9.380 1.00 98.31 209 ILE A N 1
ATOM 1514 C CA . ILE A 1 209 ? 15.171 -4.124 -10.403 1.00 98.31 209 ILE A CA 1
ATOM 1515 C C . ILE A 1 209 ? 14.758 -3.461 -11.721 1.00 98.31 209 ILE A C 1
ATOM 1517 O O . ILE A 1 209 ? 15.299 -3.816 -12.772 1.00 98.31 209 ILE A O 1
ATOM 1521 N N . LYS A 1 210 ? 13.849 -2.479 -11.681 1.00 98.06 210 LYS A N 1
ATOM 1522 C CA . LYS A 1 210 ? 13.414 -1.710 -12.855 1.00 98.06 210 LYS A CA 1
ATOM 1523 C C . LYS A 1 210 ? 14.593 -0.979 -13.503 1.00 98.06 210 LYS A C 1
ATOM 1525 O O . LYS A 1 210 ? 14.877 -1.221 -14.676 1.00 98.06 210 LYS A O 1
ATOM 1530 N N . ARG A 1 211 ? 15.359 -0.210 -12.720 1.00 98.12 211 ARG A N 1
ATOM 1531 C CA . ARG A 1 211 ? 16.545 0.522 -13.200 1.00 98.12 211 ARG A CA 1
ATOM 1532 C C . ARG A 1 211 ? 17.585 -0.406 -13.829 1.00 98.12 211 ARG A C 1
ATOM 1534 O O . ARG A 1 211 ? 18.124 -0.115 -14.894 1.00 98.12 211 ARG A O 1
ATOM 1541 N N . LYS A 1 212 ? 17.862 -1.554 -13.202 1.00 97.94 212 LYS A N 1
ATOM 1542 C CA . LYS A 1 212 ? 18.785 -2.553 -13.755 1.00 97.94 212 LYS A CA 1
ATOM 1543 C C . LYS A 1 212 ? 18.286 -3.090 -15.101 1.00 97.94 212 LYS A C 1
ATOM 1545 O O . LYS A 1 212 ? 19.060 -3.162 -16.050 1.00 97.94 212 LYS A O 1
ATOM 1550 N N . ARG A 1 213 ? 16.996 -3.432 -15.206 1.00 98.44 213 ARG A N 1
ATOM 1551 C CA . ARG A 1 213 ? 16.386 -3.918 -16.458 1.00 98.44 213 ARG A CA 1
ATOM 1552 C C . ARG A 1 213 ? 16.488 -2.889 -17.584 1.00 98.44 213 ARG A C 1
ATOM 1554 O O . ARG A 1 213 ? 16.758 -3.271 -18.722 1.00 98.44 213 ARG A O 1
ATOM 1561 N N . GLU A 1 214 ? 16.295 -1.611 -17.275 1.00 98.38 214 GLU A N 1
ATOM 1562 C CA . GLU A 1 214 ? 16.431 -0.505 -18.229 1.00 98.38 214 GLU A CA 1
ATOM 1563 C C . GLU A 1 214 ? 17.877 -0.340 -18.704 1.00 98.38 214 GLU A C 1
ATOM 1565 O O . GLU A 1 214 ? 18.118 -0.294 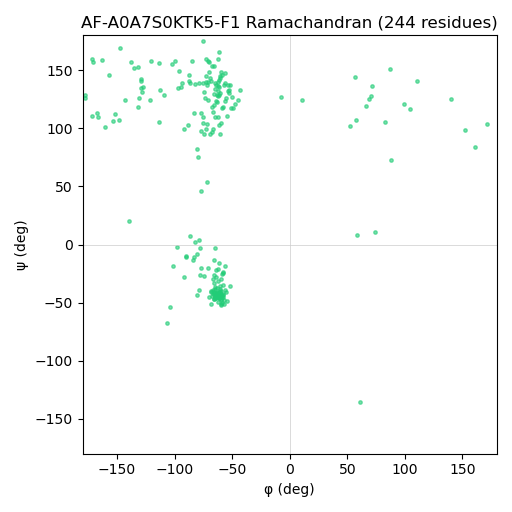-19.910 1.00 98.38 214 GLU A O 1
ATOM 1570 N N . LEU A 1 215 ? 18.850 -0.354 -17.786 1.00 98.44 215 LEU A N 1
ATOM 1571 C CA . LEU A 1 215 ? 20.276 -0.314 -18.128 1.00 98.44 215 LEU A CA 1
ATOM 1572 C C . LEU A 1 215 ? 20.686 -1.511 -18.999 1.00 98.44 215 LEU A C 1
ATOM 1574 O O . LEU A 1 215 ? 21.353 -1.335 -20.020 1.00 98.44 215 LEU A O 1
ATOM 1578 N N . ASP A 1 216 ? 20.234 -2.718 -18.654 1.00 98.31 216 ASP A N 1
ATOM 1579 C CA . ASP A 1 216 ? 20.505 -3.935 -19.426 1.00 98.31 216 ASP A CA 1
ATOM 1580 C C . ASP A 1 216 ? 19.849 -3.894 -20.819 1.00 98.31 216 ASP A C 1
ATOM 1582 O O . ASP A 1 216 ? 20.382 -4.446 -21.790 1.00 98.31 216 ASP A O 1
ATOM 1586 N N . LYS A 1 217 ? 18.676 -3.261 -20.948 1.00 98.56 217 LYS A N 1
ATOM 1587 C CA . LYS A 1 217 ? 18.014 -3.024 -22.240 1.00 98.56 217 LYS A CA 1
ATOM 1588 C C . LYS A 1 217 ? 18.807 -2.014 -23.074 1.00 98.56 217 LYS A C 1
ATOM 1590 O O . LYS A 1 217 ? 19.174 -2.337 -24.204 1.00 98.56 217 LYS A O 1
ATOM 1595 N N . ALA A 1 218 ? 19.155 -0.863 -22.500 1.00 98.38 218 ALA A N 1
ATOM 1596 C CA . ALA A 1 218 ? 19.926 0.185 -23.166 1.00 98.38 218 ALA A CA 1
ATOM 1597 C C . ALA A 1 218 ? 21.309 -0.316 -23.618 1.00 98.38 218 ALA A C 1
ATOM 1599 O O . ALA A 1 218 ? 21.754 -0.035 -24.733 1.00 98.38 218 ALA A O 1
ATOM 1600 N N . TYR A 1 219 ? 21.974 -1.133 -22.795 1.00 98.00 219 TYR A N 1
ATOM 1601 C CA . TYR A 1 219 ? 23.236 -1.778 -23.156 1.00 98.00 219 TYR A CA 1
ATOM 1602 C C . TYR A 1 219 ? 23.085 -2.677 -24.391 1.00 98.00 219 TYR A C 1
ATOM 1604 O O . TYR A 1 219 ? 23.889 -2.598 -25.328 1.00 98.00 219 TYR A O 1
ATOM 1612 N N . ARG A 1 220 ? 22.042 -3.517 -24.424 1.00 98.38 220 ARG A N 1
ATOM 1613 C CA . ARG A 1 220 ? 21.761 -4.406 -25.561 1.00 98.38 220 ARG A CA 1
ATOM 1614 C C . ARG A 1 220 ? 21.449 -3.622 -26.831 1.00 98.38 220 ARG A C 1
ATOM 1616 O O . ARG A 1 220 ? 21.977 -3.967 -27.888 1.00 98.38 220 ARG A O 1
ATOM 1623 N N . GLU A 1 221 ? 20.658 -2.560 -26.733 1.00 98.12 221 GLU A N 1
ATOM 1624 C CA . GLU A 1 221 ? 20.330 -1.687 -27.864 1.00 98.12 221 GLU A CA 1
ATOM 1625 C C . GLU A 1 221 ? 21.572 -0.967 -28.399 1.00 98.12 221 GLU A C 1
ATOM 1627 O O . GLU A 1 221 ? 21.843 -1.031 -29.599 1.00 98.12 221 GLU A O 1
ATOM 1632 N N . ARG A 1 222 ? 22.410 -0.397 -27.522 1.00 98.19 222 ARG A N 1
ATOM 1633 C CA . ARG A 1 222 ? 23.678 0.241 -27.915 1.00 98.19 222 ARG A CA 1
ATOM 1634 C C . ARG A 1 222 ? 24.630 -0.745 -28.591 1.00 98.19 222 ARG A C 1
ATOM 1636 O O . ARG A 1 222 ? 25.246 -0.416 -29.606 1.00 98.19 222 ARG A O 1
ATOM 1643 N N . LYS A 1 223 ? 24.740 -1.971 -28.066 1.00 98.25 223 LYS A N 1
ATOM 1644 C CA . LYS A 1 223 ? 25.558 -3.034 -28.671 1.00 98.25 223 LYS A CA 1
ATOM 1645 C C . LYS A 1 223 ? 25.018 -3.442 -30.045 1.00 98.25 223 LYS A C 1
ATOM 1647 O O . LYS A 1 223 ? 25.807 -3.574 -30.981 1.00 98.25 223 LYS A O 1
ATOM 1652 N N . LYS A 1 224 ? 23.697 -3.602 -30.181 1.00 97.81 224 LYS A N 1
ATOM 1653 C CA . LYS A 1 224 ? 23.032 -3.923 -31.454 1.00 97.81 224 LYS A CA 1
ATOM 1654 C C . LYS A 1 224 ? 23.242 -2.813 -32.487 1.00 97.81 224 LYS A C 1
ATOM 1656 O O . LYS A 1 224 ? 23.602 -3.119 -33.618 1.00 97.81 224 LYS A O 1
ATOM 1661 N N . ALA A 1 225 ? 23.091 -1.548 -32.097 1.00 96.50 225 ALA A N 1
ATOM 1662 C CA . ALA A 1 225 ? 23.314 -0.396 -32.968 1.00 96.50 225 ALA A CA 1
ATOM 1663 C C . ALA A 1 225 ? 24.772 -0.304 -33.442 1.00 96.50 225 ALA A C 1
ATOM 1665 O O . ALA A 1 225 ? 25.017 -0.086 -34.627 1.00 96.50 225 ALA A O 1
ATOM 1666 N N . ARG A 1 226 ? 25.743 -0.549 -32.549 1.00 96.44 226 ARG A N 1
ATOM 1667 C CA . ARG A 1 226 ? 27.169 -0.601 -32.910 1.00 96.44 226 ARG A CA 1
ATOM 1668 C C . ARG A 1 226 ? 27.445 -1.671 -33.966 1.00 96.44 226 ARG A C 1
ATOM 1670 O O . ARG A 1 226 ? 28.043 -1.362 -34.987 1.00 96.44 226 ARG A O 1
ATOM 1677 N N . LEU A 1 227 ? 26.973 -2.898 -33.739 1.00 96.31 227 LEU A N 1
ATOM 1678 C CA . LEU A 1 227 ? 27.156 -4.003 -34.687 1.00 96.31 227 LEU A CA 1
ATOM 1679 C C . LEU A 1 227 ? 26.429 -3.750 -36.018 1.00 96.31 227 LEU A C 1
ATOM 1681 O O . LEU A 1 227 ? 26.946 -4.092 -37.075 1.00 96.31 227 LEU A O 1
ATOM 1685 N N . ALA A 1 228 ? 25.243 -3.135 -35.990 1.00 94.56 228 ALA A N 1
ATOM 1686 C CA . ALA A 1 228 ? 24.516 -2.764 -37.203 1.00 94.56 228 ALA A CA 1
ATOM 1687 C C . ALA A 1 228 ? 25.260 -1.690 -38.012 1.00 94.56 228 ALA A C 1
ATOM 1689 O O . ALA A 1 228 ? 25.336 -1.791 -39.236 1.00 94.56 228 ALA A O 1
ATOM 1690 N N . LYS A 1 229 ? 25.845 -0.695 -37.331 1.00 94.50 229 LYS A N 1
ATOM 1691 C CA . LYS A 1 229 ? 26.679 0.337 -37.955 1.00 94.50 229 LYS A CA 1
ATOM 1692 C C . LYS A 1 229 ? 27.925 -0.273 -38.602 1.00 94.50 229 LYS A C 1
ATOM 1694 O O . LYS A 1 229 ? 28.152 -0.040 -39.783 1.00 94.50 229 LYS A O 1
ATOM 1699 N N . GLU A 1 230 ? 28.655 -1.111 -37.868 1.00 95.00 230 GLU A N 1
ATOM 1700 C CA . GLU A 1 230 ? 29.841 -1.820 -38.367 1.00 95.00 230 GLU A CA 1
ATOM 1701 C C . GLU A 1 230 ? 29.507 -2.697 -39.586 1.00 95.00 230 GLU A C 1
ATOM 1703 O O . GLU A 1 230 ? 30.179 -2.627 -40.612 1.00 95.00 230 GLU A O 1
ATOM 1708 N N . ARG A 1 231 ? 28.398 -3.450 -39.534 1.00 93.75 231 ARG A N 1
ATOM 1709 C CA . ARG A 1 231 ? 27.915 -4.242 -40.677 1.00 93.75 231 ARG A CA 1
ATOM 1710 C C . ARG A 1 231 ? 27.613 -3.371 -41.898 1.00 93.75 231 ARG A C 1
ATOM 1712 O O . ARG A 1 231 ? 27.949 -3.749 -43.019 1.00 93.75 231 ARG A O 1
ATOM 1719 N N . ARG A 1 232 ? 26.965 -2.218 -41.701 1.00 90.94 232 ARG A N 1
ATOM 1720 C CA . ARG A 1 232 ? 26.641 -1.281 -42.786 1.00 90.94 232 ARG A CA 1
ATOM 1721 C C . ARG A 1 232 ? 27.909 -0.705 -43.418 1.00 90.94 232 ARG A C 1
ATOM 1723 O O . ARG A 1 232 ? 27.990 -0.653 -44.641 1.00 90.94 232 ARG A O 1
ATOM 1730 N N . GLU A 1 233 ? 28.885 -0.306 -42.608 1.00 93.12 233 GLU A N 1
ATOM 1731 C CA . GLU A 1 233 ? 30.178 0.215 -43.072 1.00 93.12 233 GLU A CA 1
ATOM 1732 C C . GLU A 1 233 ? 30.974 -0.846 -43.844 1.00 93.12 233 GLU A C 1
ATOM 1734 O O . GLU A 1 233 ? 31.448 -0.565 -44.944 1.00 93.12 233 GLU A O 1
ATOM 1739 N N . ALA A 1 234 ? 31.030 -2.086 -43.347 1.00 93.19 234 ALA A N 1
ATOM 1740 C CA . ALA A 1 234 ? 31.690 -3.196 -44.036 1.00 93.19 234 ALA A CA 1
ATOM 1741 C C . ALA A 1 234 ? 31.067 -3.495 -45.412 1.00 93.19 234 ALA A C 1
ATOM 1743 O O . ALA A 1 234 ? 31.783 -3.761 -46.377 1.00 93.19 234 ALA A O 1
ATOM 1744 N N . ARG A 1 235 ? 29.736 -3.404 -45.537 1.00 91.94 235 ARG A N 1
ATOM 1745 C CA . ARG A 1 235 ? 29.046 -3.553 -46.830 1.00 91.94 235 ARG A CA 1
ATOM 1746 C C . ARG A 1 235 ? 29.407 -2.449 -47.818 1.00 91.94 235 ARG A C 1
ATOM 1748 O O . ARG A 1 235 ? 29.702 -2.758 -48.968 1.00 91.94 235 ARG A O 1
ATOM 1755 N N . ILE A 1 236 ? 29.410 -1.194 -47.362 1.00 91.06 236 ILE A N 1
ATOM 1756 C CA . ILE A 1 236 ? 29.809 -0.048 -48.191 1.00 91.06 236 ILE A CA 1
ATOM 1757 C C . ILE A 1 236 ? 31.257 -0.224 -48.667 1.00 91.06 236 ILE A C 1
ATOM 1759 O O . ILE A 1 236 ? 31.535 -0.035 -49.848 1.00 91.06 236 ILE A O 1
ATOM 1763 N N . ALA A 1 237 ? 32.166 -0.648 -47.782 1.00 93.44 237 ALA A N 1
ATOM 1764 C CA . ALA A 1 237 ? 33.565 -0.905 -48.127 1.00 93.44 237 ALA A CA 1
ATOM 1765 C C . ALA A 1 237 ? 33.735 -2.034 -49.164 1.00 93.44 237 ALA A C 1
ATOM 1767 O O . ALA A 1 237 ? 34.642 -1.976 -49.990 1.00 93.44 237 ALA A O 1
ATOM 1768 N N . ALA A 1 238 ? 32.841 -3.027 -49.168 1.00 94.12 238 ALA A N 1
ATOM 1769 C CA . ALA A 1 238 ? 32.804 -4.096 -50.166 1.00 94.12 238 ALA A CA 1
ATOM 1770 C C . ALA A 1 238 ? 32.155 -3.684 -51.508 1.00 94.12 238 ALA A C 1
ATOM 1772 O O . ALA A 1 238 ? 31.975 -4.530 -52.382 1.00 94.12 238 ALA A O 1
ATOM 1773 N N . GLY A 1 239 ? 31.764 -2.414 -51.677 1.00 90.25 239 GLY A N 1
ATOM 1774 C CA . GLY A 1 239 ? 31.084 -1.921 -52.880 1.00 90.25 239 GLY A CA 1
ATOM 1775 C C . GLY A 1 239 ? 29.618 -2.352 -52.995 1.00 90.25 239 GLY A C 1
ATOM 1776 O O . GLY A 1 239 ? 28.999 -2.160 -54.041 1.00 90.25 239 GLY A O 1
ATOM 1777 N N . LEU A 1 240 ? 29.045 -2.928 -51.933 1.00 88.88 240 LEU A N 1
ATOM 1778 C CA . LEU A 1 240 ? 27.632 -3.288 -51.871 1.00 88.88 240 LEU A CA 1
ATOM 1779 C C . LEU A 1 240 ? 26.806 -2.091 -51.376 1.00 88.88 240 LEU A C 1
ATOM 1781 O O . LEU A 1 240 ? 27.258 -1.345 -50.500 1.00 88.88 240 LEU A O 1
ATOM 1785 N N . PRO A 1 241 ? 25.566 -1.914 -51.865 1.00 82.12 241 PRO A N 1
ATOM 1786 C CA . PRO A 1 241 ? 24.688 -0.874 -51.354 1.00 82.12 241 PRO A CA 1
ATOM 1787 C C . PRO A 1 241 ? 24.417 -1.083 -49.850 1.00 82.12 241 PRO A C 1
ATOM 1789 O O . PRO A 1 241 ? 24.333 -2.233 -49.382 1.00 82.12 241 PRO A O 1
ATOM 1792 N N . PRO A 1 242 ? 24.291 0.012 -49.074 1.00 78.00 242 PRO A N 1
ATOM 1793 C CA . PRO A 1 242 ? 24.026 -0.068 -47.644 1.00 78.00 242 PRO A CA 1
ATOM 1794 C C . PRO A 1 242 ? 22.706 -0.791 -47.367 1.00 78.00 242 PRO A C 1
ATOM 1796 O O . PRO A 1 242 ? 21.764 -0.698 -48.150 1.00 78.00 242 PRO A O 1
ATOM 1799 N N . ASP A 1 243 ? 22.634 -1.485 -46.230 1.00 72.56 243 ASP A N 1
ATOM 1800 C CA . ASP A 1 243 ? 21.351 -1.965 -45.710 1.00 72.56 243 ASP A CA 1
ATOM 1801 C C . ASP A 1 243 ? 20.388 -0.780 -45.524 1.00 72.56 243 ASP A C 1
ATOM 1803 O O . ASP A 1 243 ? 20.793 0.276 -45.014 1.00 72.56 243 ASP A O 1
ATOM 1807 N N . SER A 1 244 ? 19.125 -0.968 -45.918 1.00 65.31 244 SER A N 1
ATOM 1808 C CA . SER A 1 244 ? 18.041 -0.033 -45.613 1.00 65.31 244 SER A CA 1
ATOM 1809 C C . SER A 1 244 ? 17.941 0.164 -44.093 1.00 65.31 244 SER A C 1
ATOM 1811 O O . SER A 1 244 ? 18.102 -0.812 -43.350 1.00 65.31 244 SER A O 1
ATOM 1813 N N . PRO A 1 245 ? 17.720 1.399 -43.605 1.00 60.03 245 PRO A N 1
ATOM 1814 C CA . PRO A 1 245 ? 17.506 1.627 -42.180 1.00 60.03 245 PRO A CA 1
ATOM 1815 C C . PRO A 1 245 ? 16.288 0.825 -41.680 1.00 60.03 245 PRO A C 1
ATOM 1817 O O . PRO A 1 245 ? 15.353 0.624 -42.460 1.00 60.03 245 PRO A O 1
ATOM 1820 N N . PRO A 1 246 ? 16.325 0.327 -40.427 1.00 56.19 246 PRO A N 1
ATOM 1821 C CA . PRO A 1 246 ? 15.180 -0.324 -39.797 1.00 56.19 246 PRO A CA 1
ATOM 1822 C C . PRO A 1 246 ? 14.030 0.652 -39.543 1.00 56.19 246 PRO A C 1
ATOM 1824 O O . PRO A 1 246 ? 14.310 1.859 -39.349 1.00 56.19 246 PRO A O 1
#

Organism: Micromonas pusilla (NCBI:txid38833)